Protein AF-A0A967EZT1-F1 (afdb_monomer)

Foldseek 3Di:
DDDDDDDQQAFQKAWFWEQEFFWIKIWIQGPVRDIDIFIFGADPVCRVVRVVVRLCVVCVVNVHDSVVNVVRYPYYHYHYCNVVLCVLLVVDDDDAAEDAPPCLCVQVPVVPDDLFPPCPPDDDDDRNHDSVRYDHWHWDADPVRDTPTHGPPVVCVPPDDDDDDDDPDPDDDDDDALDDQQWFWAADPVLDTDTDSNGLTYPCQDQQFHPDLHGAGLNLLCVVVVVDDQQQPPHRPTGGHPPSSLVNQCVRRCVSPVHHSNRSSVSRNVNSLVVVLVSVCSVAVSVVHQLQVDEAEQAADGRLSSQVVNCVSHHYDDDPDDNCVVRVVVSVDDDDDDDDDDDDDDDDD

InterPro domains:
  IPR002821 Hydantoinase A/oxoprolinase [PF01968] (154-309)
  IPR045079 Oxoprolinase-like [PTHR11365] (13-160)

Nearest PDB structures (foldseek):
  5svc-assembly1_E  TM=8.355E-01  e=2.490E-15  Xanthobacter autotrophicus Py2
  5m45-assembly2_K  TM=8.191E-01  e=1.318E-14  Xanthobacter autotrophicus Py2
  5l9w-assembly2_B  TM=6.245E-01  e=6.195E-14  Aromatoleum aromaticum EbN1
  5svb-assembly1_B  TM=6.668E-01  e=9.573E-13  Xanthobacter autotrophicus Py2
  5l9w-assembly2_b  TM=7.014E-01  e=1.074E-09  Aromatoleum aromaticum EbN1

pLDDT: mean 71.95, std 13.51, range [27.3, 92.94]

Sequence (349 aa):
MTGFYATRLMTPWRVGVGTAGAFTDLVLINGAERVREFKASSKPSDPAGGVVMALGLAARVCKTTIGELLVGFRQFIHGSTIATNTILECKGTRVGLLVTDGFCDALEIRRDNRESSWGHRLLYPPILVSRKFGRPIAERIGCNREVVIPLDEAGIADQVEVAGYHLPLPAVSIHAESEGGGTIAQLDSGGMTCANPDGAGALSGLAAYAPGESDPTVTDAQFVQGRLCSTEYAGGLIELMAGLADKAIEISIGKDTGLTTAGAAIGNVRLIEQCVVRAIEQVSIERGLDPSRFVLIATGAAGPISGAAKAVYGGVINDDGSSDQSATRFLRATYGEKSSRTKHNPVEV

Organism: NCBI:txid374515

Secondary structure (DSSP, 8-state):
----------S-EEEEEEEETTEEEEEEE-TT--EEEEEEE-BTTBHHHHHHHHHHHHHHHTTS-HHHHHHTEEEEEEEESHHHHHHHTT-PPP--EEEETT-TTHHHHGGG--S-TT-TTPPPPPPSS-GGGEEEE--EE-TTS-EEE---HHHHHTT------------------S-STTPEEEE-TTS-EEEESS---SGGG-TTTS-SS-PPBHHHHHHHTT-S-SSSBTTTTB---TTHHHHHHIIIIIHHHT--HHHHHHHHHHHHHHHHHHHHHHHTGGGT--GGGS-EEE-TTTTTTTTGGGGGGS-EEE--S-TTHHHHHHHHSPP--------------

Solvent-accessible surface area (backbone atoms only — not comparable to full-atom values): 20897 Å² total; per-residue (Å²): 135,88,88,89,82,87,77,76,83,59,67,51,28,38,39,17,30,33,45,43,76,38,37,14,34,32,34,40,33,35,70,83,73,50,74,48,78,35,77,23,68,35,39,90,93,42,59,64,57,10,52,52,49,21,44,48,53,47,14,58,77,60,72,50,48,54,69,61,54,63,73,32,52,76,43,82,46,82,48,67,44,61,70,59,49,30,61,74,56,64,68,58,80,94,64,72,43,83,33,48,51,94,46,52,54,51,73,81,56,44,86,76,70,57,98,50,93,80,47,89,83,63,79,79,77,85,66,93,61,52,57,92,44,38,44,66,39,69,42,38,72,44,98,87,70,45,76,76,36,70,73,52,65,76,74,45,73,85,67,73,91,83,92,84,84,85,83,93,66,99,66,82,91,75,87,84,76,76,78,52,54,40,20,25,54,41,58,46,100,83,67,46,83,41,76,39,70,75,37,52,58,36,67,83,29,36,22,26,65,37,96,66,102,34,63,26,17,38,46,27,26,38,41,74,70,63,76,49,64,43,71,51,30,87,84,50,77,39,63,48,46,85,64,41,24,48,50,25,35,27,67,63,45,7,64,85,66,72,37,51,47,68,55,40,23,52,51,49,49,49,53,54,52,48,52,55,49,50,52,50,40,58,76,21,50,76,69,76,38,68,52,67,82,44,71,48,74,24,55,48,83,57,28,46,81,57,32,70,82,52,40,85,47,28,57,62,44,66,57,88,66,57,69,51,49,66,26,55,51,56,72,70,48,79,90,79,88,86,89,86,83,93,76,92,72,89,77,91,126

Radius of gyration: 24.72 Å; Cα contacts (8 Å, |Δi|>4): 515; chains: 1; bounding box: 64×68×72 Å

Structure (mmCIF, N/CA/C/O backbone):
data_AF-A0A967EZT1-F1
#
_entry.id   AF-A0A967EZT1-F1
#
loop_
_atom_site.group_PDB
_atom_site.id
_atom_site.type_symbol
_atom_site.label_atom_id
_atom_site.label_alt_id
_atom_site.label_comp_id
_atom_site.label_asym_id
_atom_site.label_entity_id
_atom_site.label_seq_id
_atom_site.pdbx_PDB_ins_code
_atom_site.Cartn_x
_atom_site.Cartn_y
_atom_site.Cartn_z
_atom_sit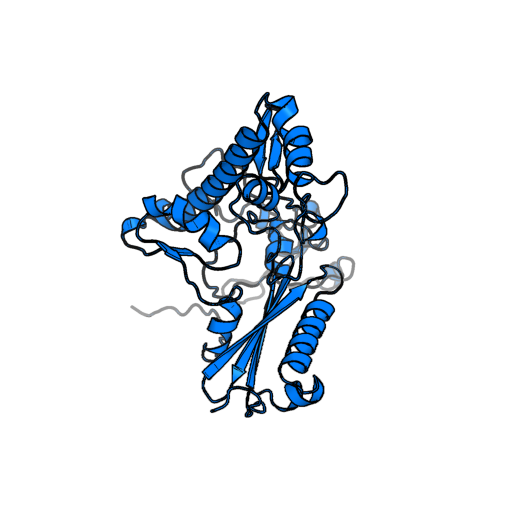e.occupancy
_atom_site.B_iso_or_equiv
_atom_site.auth_seq_id
_atom_site.auth_comp_id
_atom_site.auth_asym_id
_atom_site.auth_atom_id
_atom_site.pdbx_PDB_model_num
ATOM 1 N N . MET A 1 1 ? 25.080 -40.933 -3.960 1.00 29.53 1 MET A N 1
ATOM 2 C CA . MET A 1 1 ? 25.364 -40.024 -2.830 1.00 29.53 1 MET A CA 1
ATOM 3 C C . MET A 1 1 ? 24.293 -38.935 -2.845 1.00 29.53 1 MET A C 1
ATOM 5 O O . MET A 1 1 ? 24.309 -38.113 -3.744 1.00 29.53 1 MET A O 1
ATOM 9 N N . THR A 1 2 ? 23.157 -39.192 -2.175 1.00 27.30 2 THR A N 1
ATOM 10 C CA . THR A 1 2 ? 22.657 -38.447 -0.981 1.00 27.30 2 THR A CA 1
ATOM 11 C C . THR A 1 2 ? 22.351 -36.975 -1.297 1.00 27.30 2 THR A C 1
ATOM 13 O O . THR A 1 2 ? 23.279 -36.212 -1.491 1.00 27.30 2 THR A O 1
ATOM 16 N N . GLY A 1 3 ? 21.125 -36.454 -1.385 1.00 31.55 3 GLY A N 1
ATOM 17 C CA . GLY A 1 3 ? 19.807 -36.862 -0.892 1.00 31.55 3 GLY A CA 1
ATOM 18 C C . GLY A 1 3 ? 19.097 -35.589 -0.401 1.00 31.55 3 GLY A C 1
ATOM 19 O O . GLY A 1 3 ? 19.276 -35.219 0.750 1.00 31.55 3 GLY A O 1
ATOM 20 N N . PHE A 1 4 ? 18.355 -34.888 -1.273 1.00 34.19 4 PHE A N 1
ATOM 21 C CA . PHE A 1 4 ? 17.688 -33.607 -0.944 1.00 34.19 4 PHE A CA 1
ATOM 22 C C . PHE A 1 4 ? 16.202 -33.528 -1.332 1.00 34.19 4 PHE A C 1
ATOM 24 O O . PHE A 1 4 ? 15.593 -32.464 -1.246 1.00 34.19 4 PHE A O 1
ATOM 31 N N . TYR A 1 5 ? 15.573 -34.642 -1.709 1.00 39.12 5 TYR A N 1
ATOM 32 C CA . TYR A 1 5 ? 14.163 -34.644 -2.096 1.00 39.12 5 TYR A CA 1
ATOM 33 C C . TYR A 1 5 ? 13.304 -35.441 -1.114 1.00 39.12 5 TYR A C 1
ATOM 35 O O . TYR A 1 5 ? 13.613 -36.581 -0.788 1.00 39.12 5 TYR A O 1
ATOM 43 N N . ALA A 1 6 ? 12.188 -34.813 -0.730 1.00 41.41 6 ALA A N 1
ATOM 44 C CA . ALA A 1 6 ? 11.079 -35.310 0.087 1.00 41.41 6 ALA A CA 1
ATOM 45 C C . ALA A 1 6 ? 11.275 -35.257 1.613 1.00 41.41 6 ALA A C 1
ATOM 47 O O . ALA A 1 6 ? 11.656 -36.224 2.260 1.00 41.41 6 ALA A O 1
ATOM 48 N N . THR A 1 7 ? 10.865 -34.140 2.217 1.00 42.00 7 THR A N 1
ATOM 49 C CA . THR A 1 7 ? 10.355 -34.159 3.594 1.00 42.00 7 THR A CA 1
ATOM 50 C C . THR A 1 7 ? 8.906 -33.697 3.584 1.00 42.00 7 THR A C 1
ATOM 52 O O . THR A 1 7 ? 8.596 -32.575 3.183 1.00 42.00 7 THR A O 1
ATOM 55 N N . ARG A 1 8 ? 8.025 -34.615 3.991 1.00 48.84 8 ARG A N 1
ATOM 56 C CA . ARG A 1 8 ? 6.626 -34.370 4.340 1.00 48.84 8 ARG A CA 1
ATOM 57 C C . ARG A 1 8 ? 6.572 -33.204 5.326 1.00 48.84 8 ARG A C 1
ATOM 59 O O . ARG A 1 8 ? 7.418 -33.101 6.215 1.00 48.84 8 ARG A O 1
ATOM 66 N N . LEU A 1 9 ? 5.597 -32.323 5.158 1.00 52.22 9 LEU A N 1
ATOM 67 C CA . LEU A 1 9 ? 5.394 -31.193 6.047 1.00 52.22 9 LEU A CA 1
ATOM 68 C C . LEU A 1 9 ? 5.073 -31.688 7.489 1.00 52.22 9 LEU A C 1
ATOM 70 O O . LEU A 1 9 ? 3.938 -32.028 7.793 1.00 52.22 9 LEU A O 1
ATOM 74 N N . MET A 1 10 ? 6.065 -31.716 8.392 1.00 53.88 10 MET A N 1
ATOM 75 C CA . MET A 1 10 ? 5.893 -31.791 9.856 1.00 53.88 10 MET A CA 1
ATOM 76 C C . MET A 1 10 ? 5.000 -30.679 10.444 1.00 53.88 10 MET A C 1
ATOM 78 O O . MET A 1 10 ? 5.420 -29.532 10.590 1.00 53.88 10 MET A O 1
ATOM 82 N N . THR A 1 11 ? 3.774 -31.045 10.811 1.00 57.59 11 THR A N 1
ATOM 83 C CA . THR A 1 11 ? 2.825 -30.230 11.585 1.00 57.59 11 THR A CA 1
ATOM 84 C C . THR A 1 11 ? 3.311 -29.969 13.018 1.00 57.59 11 THR A C 1
ATOM 86 O O . THR A 1 11 ? 3.980 -30.838 13.582 1.00 57.59 11 THR A O 1
ATOM 89 N N . PRO A 1 12 ? 2.916 -28.847 13.653 1.00 62.62 12 PRO A N 1
ATOM 90 C CA . PRO A 1 12 ? 2.010 -27.811 13.143 1.00 62.62 12 PRO A CA 1
ATOM 91 C C . PRO A 1 12 ? 2.707 -26.718 12.313 1.00 62.62 12 PRO A C 1
ATOM 93 O O . PRO A 1 12 ? 3.875 -26.403 12.534 1.00 62.62 12 PRO A O 1
ATOM 96 N N . TRP A 1 13 ? 1.955 -26.106 11.396 1.00 75.62 13 TRP A N 1
ATOM 97 C CA . TRP A 1 13 ? 2.411 -25.016 10.524 1.00 75.62 13 TRP A CA 1
ATOM 98 C C . TRP A 1 13 ? 1.782 -23.684 10.922 1.00 75.62 13 TRP A C 1
ATOM 100 O O . TRP A 1 13 ? 0.632 -23.633 11.371 1.00 75.62 13 TRP A O 1
ATOM 110 N N . ARG A 1 14 ? 2.536 -22.601 10.734 1.00 83.94 14 ARG A N 1
ATOM 111 C CA . ARG A 1 14 ? 2.043 -21.220 10.806 1.00 83.94 14 ARG A CA 1
ATOM 112 C C . ARG A 1 14 ? 1.986 -20.646 9.399 1.00 83.94 14 ARG A C 1
ATOM 114 O O . ARG A 1 14 ? 2.937 -20.820 8.637 1.00 83.94 14 ARG A O 1
ATOM 121 N N . VAL A 1 15 ? 0.883 -19.980 9.077 1.00 85.00 15 VAL A N 1
ATOM 122 C CA . VAL A 1 15 ? 0.644 -19.392 7.756 1.00 85.00 15 VAL A CA 1
ATOM 123 C C . VAL A 1 15 ? 0.399 -17.904 7.881 1.00 85.00 15 VAL A C 1
ATOM 125 O O . VAL A 1 15 ? -0.461 -17.470 8.643 1.00 85.00 15 VAL A O 1
ATOM 128 N N . GLY A 1 16 ? 1.172 -17.134 7.133 1.00 85.25 16 GLY A N 1
ATOM 129 C CA . GLY A 1 16 ? 1.042 -15.694 7.010 1.00 85.25 16 GLY A CA 1
ATOM 130 C C . GLY A 1 16 ? 0.713 -15.379 5.565 1.00 85.25 16 GLY A C 1
ATOM 131 O O . GLY A 1 16 ? 1.331 -15.938 4.663 1.00 85.25 16 GLY A O 1
ATOM 132 N N . VAL A 1 17 ? -0.282 -14.531 5.350 1.00 85.56 17 VAL A N 1
ATOM 133 C CA . VAL A 1 17 ? -0.701 -14.105 4.019 1.00 85.56 17 VAL A CA 1
ATOM 134 C C . VAL A 1 17 ? -0.705 -12.589 3.974 1.00 85.56 17 VAL A C 1
ATOM 136 O O . VAL A 1 17 ? -1.372 -11.956 4.794 1.00 85.56 17 VAL A O 1
ATOM 139 N N . GLY A 1 18 ? 0.016 -12.028 3.012 1.00 82.56 18 GLY A N 1
ATOM 140 C CA . GLY A 1 18 ? -0.003 -10.617 2.665 1.00 82.56 18 GLY A CA 1
ATOM 141 C C . GLY A 1 18 ? -0.729 -10.412 1.341 1.00 82.56 18 GLY A C 1
ATOM 142 O O . GLY A 1 18 ? -0.208 -10.758 0.284 1.00 82.56 18 GLY A O 1
ATOM 143 N N . THR A 1 19 ? -1.931 -9.834 1.362 1.00 77.25 19 THR A N 1
ATOM 144 C CA . THR A 1 19 ? -2.579 -9.372 0.122 1.00 77.25 19 THR A CA 1
ATOM 145 C C . THR A 1 19 ? -2.235 -7.903 -0.099 1.00 77.25 19 THR A C 1
ATOM 147 O O . THR A 1 19 ? -2.764 -7.038 0.609 1.00 77.25 19 THR A O 1
ATOM 150 N N . ALA A 1 20 ? -1.360 -7.616 -1.064 1.00 66.88 20 ALA A N 1
ATOM 151 C CA . ALA A 1 20 ? -0.931 -6.254 -1.365 1.00 66.88 20 ALA A CA 1
ATOM 152 C C . ALA A 1 20 ? -0.893 -5.996 -2.877 1.00 66.88 20 ALA A C 1
ATOM 154 O O . ALA A 1 20 ? -0.144 -6.634 -3.617 1.00 66.88 20 ALA A O 1
ATOM 155 N N . GLY A 1 21 ? -1.690 -5.030 -3.343 1.00 66.25 21 GLY A N 1
ATOM 156 C CA . GLY A 1 21 ? -1.680 -4.576 -4.737 1.00 66.25 21 GLY A CA 1
ATOM 157 C C . GLY A 1 21 ? -1.735 -5.723 -5.758 1.00 66.25 21 GLY A C 1
ATOM 158 O O . GLY A 1 21 ? -2.747 -6.411 -5.881 1.00 66.25 21 GLY A O 1
ATOM 159 N N . ALA A 1 22 ? -0.637 -5.913 -6.496 1.00 66.31 22 ALA A N 1
ATOM 160 C CA . ALA A 1 22 ? -0.528 -6.840 -7.621 1.00 66.31 22 ALA A CA 1
ATOM 161 C C . ALA A 1 22 ? -0.327 -8.322 -7.254 1.00 66.31 22 ALA A C 1
ATOM 163 O O . ALA A 1 22 ? -0.670 -9.195 -8.055 1.00 66.31 22 ALA A O 1
ATOM 164 N N . PHE A 1 23 ? 0.212 -8.623 -6.071 1.00 75.06 23 PHE A N 1
ATOM 165 C CA . PHE A 1 23 ? 0.556 -9.990 -5.678 1.00 75.06 23 PHE A CA 1
ATOM 166 C C . PHE A 1 23 ? 0.005 -10.342 -4.300 1.00 75.06 23 PHE A C 1
ATOM 168 O O . PHE A 1 23 ? -0.194 -9.492 -3.433 1.00 75.06 23 PHE A O 1
ATOM 175 N N . THR A 1 24 ? -0.308 -11.618 -4.129 1.00 81.38 24 THR A N 1
ATOM 176 C CA . THR A 1 24 ? -0.609 -12.216 -2.839 1.00 81.38 24 THR A CA 1
ATOM 177 C C . THR A 1 24 ? 0.597 -13.043 -2.459 1.00 81.38 24 THR A C 1
ATOM 179 O O . THR A 1 24 ? 0.962 -13.988 -3.166 1.00 81.38 24 THR A O 1
ATOM 182 N N . ASP A 1 25 ? 1.208 -12.669 -1.352 1.00 83.81 25 ASP A N 1
ATOM 183 C CA . ASP A 1 25 ? 2.335 -13.367 -0.780 1.00 83.81 25 ASP A CA 1
ATOM 184 C C . ASP A 1 25 ? 1.853 -14.301 0.329 1.00 83.81 25 ASP A C 1
ATOM 186 O O . ASP A 1 25 ? 0.932 -13.995 1.091 1.00 83.81 25 ASP A O 1
ATOM 190 N N . LEU A 1 26 ? 2.444 -15.489 0.380 1.00 86.12 26 LEU A N 1
ATOM 191 C CA . LEU A 1 26 ? 2.132 -16.506 1.366 1.00 86.12 26 LEU A CA 1
ATOM 192 C C . LEU A 1 26 ? 3.420 -17.073 1.941 1.00 86.12 26 LEU A C 1
ATOM 194 O O . LEU A 1 26 ? 4.281 -17.573 1.219 1.00 86.12 26 LEU A O 1
ATOM 198 N N . VAL A 1 27 ? 3.502 -17.051 3.264 1.00 86.69 27 VAL A N 1
ATOM 199 C CA . VAL A 1 27 ? 4.628 -17.550 4.044 1.00 86.69 27 VAL A CA 1
ATOM 200 C C . VAL A 1 27 ? 4.166 -18.732 4.887 1.00 86.69 27 VAL A C 1
ATOM 202 O O . VAL A 1 27 ? 3.215 -18.631 5.663 1.00 86.69 27 VAL A O 1
ATOM 205 N N . LEU A 1 28 ? 4.863 -19.860 4.758 1.00 85.00 28 LEU A N 1
ATOM 206 C CA . LEU A 1 28 ? 4.712 -21.036 5.608 1.00 85.00 28 LEU A CA 1
ATOM 207 C C . LEU A 1 28 ? 5.924 -21.177 6.524 1.00 85.00 28 LEU A C 1
ATOM 209 O O . LEU A 1 28 ? 7.055 -21.242 6.045 1.00 85.00 28 LEU A O 1
ATOM 213 N N . ILE A 1 29 ? 5.683 -21.318 7.827 1.00 83.56 29 ILE A N 1
ATOM 214 C CA . ILE A 1 29 ? 6.720 -21.662 8.806 1.00 83.56 29 ILE A CA 1
ATOM 215 C C . ILE A 1 29 ? 6.396 -23.011 9.439 1.00 83.56 29 ILE A C 1
ATOM 217 O O . ILE A 1 29 ? 5.292 -23.224 9.949 1.00 83.56 29 ILE A O 1
ATOM 221 N N . ASN A 1 30 ? 7.366 -23.924 9.404 1.00 78.56 30 ASN A N 1
ATOM 222 C CA . ASN A 1 30 ? 7.233 -25.260 9.981 1.00 78.56 30 ASN A CA 1
ATOM 223 C C . ASN A 1 30 ? 7.607 -25.325 11.463 1.00 78.56 30 ASN A C 1
ATOM 225 O O . ASN A 1 30 ? 8.209 -24.400 11.999 1.00 78.56 30 ASN A O 1
ATOM 229 N N . GLY A 1 31 ? 7.323 -26.459 12.113 1.00 71.19 31 GLY A N 1
ATOM 230 C CA . GLY A 1 31 ? 7.729 -26.699 13.506 1.00 71.19 31 GLY A CA 1
ATOM 231 C C . GLY A 1 31 ? 9.248 -26.733 13.756 1.00 71.19 31 GLY A C 1
ATOM 232 O O . GLY A 1 31 ? 9.667 -26.776 14.905 1.00 71.19 31 GLY A O 1
ATOM 233 N N . ALA A 1 32 ? 10.071 -26.708 12.705 1.00 77.06 32 ALA A N 1
ATOM 234 C CA . ALA A 1 32 ? 11.530 -26.585 12.758 1.00 77.06 32 ALA A CA 1
ATOM 235 C C . ALA A 1 32 ? 12.019 -25.188 12.309 1.00 77.06 32 ALA A C 1
ATOM 237 O O . ALA A 1 32 ? 13.167 -25.050 11.891 1.00 77.06 32 ALA A O 1
ATOM 238 N N . GLU A 1 33 ? 11.142 -24.176 12.331 1.00 78.75 33 GLU A N 1
ATOM 239 C CA . GLU A 1 33 ? 11.399 -22.778 11.941 1.00 78.75 33 GLU A CA 1
ATOM 240 C C . GLU A 1 33 ? 11.881 -22.559 10.492 1.00 78.75 33 GLU A C 1
ATOM 242 O O . GLU A 1 33 ? 12.382 -21.490 10.144 1.00 78.75 33 GLU A O 1
ATOM 247 N N . ARG A 1 34 ? 11.698 -23.541 9.602 1.00 80.69 34 ARG A N 1
ATOM 248 C CA . ARG A 1 34 ? 11.968 -23.375 8.168 1.00 80.69 34 ARG A CA 1
ATOM 249 C C . ARG A 1 34 ? 10.849 -22.583 7.511 1.00 80.69 34 ARG A C 1
ATOM 251 O O . ARG A 1 34 ? 9.683 -22.976 7.595 1.00 80.69 34 ARG A O 1
ATOM 258 N N . VAL A 1 35 ? 11.246 -21.526 6.813 1.00 82.25 35 VAL A N 1
ATOM 259 C CA . VAL A 1 35 ? 10.370 -20.629 6.059 1.00 82.25 35 VAL A CA 1
ATOM 260 C C . VAL A 1 35 ? 10.266 -21.107 4.609 1.00 82.25 35 VAL A C 1
ATOM 262 O O . VAL A 1 35 ? 11.256 -21.538 4.016 1.00 82.25 35 VAL A O 1
ATOM 265 N N . ARG A 1 36 ? 9.058 -21.073 4.045 1.00 82.50 36 ARG A N 1
ATOM 266 C CA . ARG A 1 36 ? 8.794 -21.252 2.613 1.00 82.50 36 ARG A CA 1
ATOM 267 C C . ARG A 1 36 ? 7.857 -20.161 2.137 1.00 82.50 36 ARG A C 1
ATOM 269 O O . ARG A 1 36 ? 6.886 -19.861 2.823 1.00 82.50 36 ARG A O 1
ATOM 276 N N . GLU A 1 37 ? 8.117 -19.643 0.950 1.00 82.38 37 GLU A N 1
ATOM 277 C CA . GLU A 1 37 ? 7.395 -18.506 0.395 1.00 82.38 37 GLU A CA 1
ATOM 278 C C . GLU A 1 37 ? 6.768 -18.866 -0.941 1.00 82.38 37 GLU A C 1
ATOM 280 O O . GLU A 1 37 ? 7.333 -19.625 -1.732 1.00 82.38 37 GLU A O 1
ATOM 285 N N . PHE A 1 38 ? 5.587 -18.314 -1.179 1.00 84.38 38 PHE A N 1
ATOM 286 C CA . PHE A 1 38 ? 4.820 -18.509 -2.394 1.00 84.38 38 PHE A CA 1
ATOM 287 C C . PHE A 1 38 ? 4.218 -17.174 -2.803 1.00 84.38 38 PHE A C 1
ATOM 289 O O . PHE A 1 38 ? 3.699 -16.443 -1.963 1.00 84.38 38 PHE A O 1
ATOM 296 N N . LYS A 1 39 ? 4.258 -16.883 -4.101 1.00 81.12 39 LYS A N 1
ATOM 297 C CA . LYS A 1 39 ? 3.681 -15.674 -4.679 1.00 81.12 39 LYS A CA 1
ATOM 298 C C . LYS A 1 39 ? 2.623 -16.069 -5.700 1.00 81.12 39 LYS A C 1
ATOM 300 O O . LYS A 1 39 ? 2.852 -16.949 -6.529 1.00 81.12 39 LYS A O 1
ATOM 305 N N . ALA A 1 40 ? 1.461 -15.438 -5.620 1.00 81.94 40 ALA A N 1
ATOM 306 C CA . ALA A 1 40 ? 0.370 -15.596 -6.571 1.00 81.94 40 ALA A CA 1
ATOM 307 C C . ALA A 1 40 ? -0.084 -14.224 -7.077 1.00 81.94 40 ALA A C 1
ATOM 309 O O . ALA A 1 40 ? 0.070 -13.218 -6.389 1.00 81.94 40 ALA A O 1
ATOM 310 N N . SER A 1 41 ? -0.651 -14.169 -8.280 1.00 76.25 41 SER A N 1
ATOM 311 C CA . SER A 1 41 ? -1.244 -12.933 -8.799 1.00 76.25 41 SER A CA 1
ATOM 312 C C . SER A 1 41 ? -2.506 -12.577 -8.005 1.00 76.25 41 SER A C 1
ATOM 314 O O . SER A 1 41 ? -3.376 -13.427 -7.803 1.00 76.25 41 SER A O 1
ATOM 316 N N . SER A 1 42 ? -2.605 -11.325 -7.560 1.00 71.81 42 SER A N 1
ATOM 317 C CA . SER A 1 42 ? -3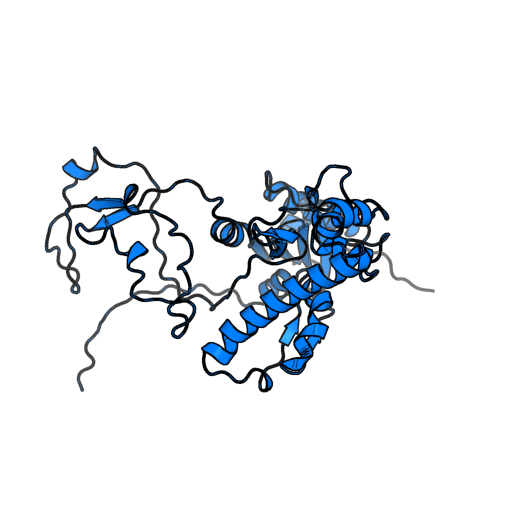.809 -10.790 -6.920 1.00 71.81 42 SER A CA 1
ATOM 318 C C . SER A 1 42 ? -4.793 -10.278 -7.962 1.00 71.81 42 SER A C 1
ATOM 320 O O . SER A 1 42 ? -4.406 -9.658 -8.952 1.00 71.81 42 SER A O 1
ATOM 322 N N . LYS A 1 43 ? -6.088 -10.464 -7.695 1.00 70.44 43 LYS A N 1
ATOM 323 C CA . LYS A 1 43 ? -7.169 -9.806 -8.434 1.00 70.44 43 LYS A CA 1
ATOM 324 C C . LYS A 1 43 ? -7.897 -8.856 -7.485 1.00 70.44 43 LYS A C 1
ATOM 326 O O . LYS A 1 43 ? -8.480 -9.341 -6.520 1.00 70.44 43 LYS A O 1
ATOM 331 N N . PRO A 1 44 ? -7.917 -7.536 -7.742 1.00 66.06 44 PRO A N 1
ATOM 332 C CA . PRO A 1 44 ? -8.636 -6.591 -6.884 1.00 66.06 44 PRO A CA 1
ATOM 333 C C . PRO A 1 44 ? -10.128 -6.919 -6.727 1.00 66.06 44 PRO A C 1
ATOM 335 O O . PRO A 1 44 ? -10.697 -6.697 -5.664 1.00 66.06 44 PRO A O 1
ATOM 338 N N . SER A 1 45 ? -10.749 -7.490 -7.764 1.00 69.75 45 SER A N 1
ATOM 339 C CA . SER A 1 45 ? -12.150 -7.928 -7.751 1.00 69.75 45 SER A CA 1
ATOM 340 C C . SER A 1 45 ? -12.407 -9.210 -6.951 1.00 69.75 45 SER A C 1
ATOM 342 O O . SER A 1 45 ? -13.553 -9.476 -6.602 1.00 69.75 45 SER A O 1
ATOM 344 N N . ASP A 1 46 ? -11.367 -9.999 -6.662 1.00 76.19 46 ASP A N 1
ATOM 345 C CA . ASP A 1 46 ? -11.450 -11.224 -5.863 1.00 76.19 46 ASP A CA 1
ATOM 346 C C . ASP A 1 46 ? -10.167 -11.428 -5.027 1.00 76.19 46 ASP A C 1
ATOM 348 O O . ASP A 1 46 ? -9.295 -12.237 -5.377 1.00 76.19 46 ASP A O 1
ATOM 352 N N . PRO A 1 47 ? -10.024 -10.690 -3.908 1.00 73.56 47 PRO A N 1
ATOM 353 C CA . PRO A 1 47 ? -8.868 -10.827 -3.025 1.00 73.56 47 PRO A CA 1
ATOM 354 C C . PRO A 1 47 ? -8.745 -12.227 -2.411 1.00 73.56 47 PRO A C 1
ATOM 356 O O . PRO A 1 47 ? -7.637 -12.720 -2.201 1.00 73.56 47 PRO A O 1
ATOM 359 N N . ALA A 1 48 ? -9.876 -12.892 -2.148 1.00 79.88 48 ALA A N 1
ATOM 360 C CA . ALA A 1 48 ? -9.900 -14.239 -1.585 1.00 79.88 48 ALA A CA 1
ATOM 361 C C . ALA A 1 48 ? -9.325 -15.269 -2.569 1.00 79.88 48 ALA A C 1
ATOM 363 O O . ALA A 1 48 ? -8.554 -16.145 -2.166 1.00 79.88 48 ALA A O 1
ATOM 364 N N . GLY A 1 49 ? -9.623 -15.129 -3.864 1.00 83.38 49 GLY A N 1
ATOM 365 C CA . GLY A 1 49 ? -9.057 -15.964 -4.920 1.00 83.38 49 GLY A CA 1
ATOM 366 C C . GLY A 1 49 ? -7.527 -15.940 -4.955 1.00 83.38 49 GLY A C 1
ATOM 367 O O . GLY A 1 49 ? -6.907 -16.992 -5.121 1.00 83.38 49 GLY A O 1
ATOM 368 N N . GLY A 1 50 ? -6.903 -14.779 -4.718 1.00 81.62 50 GLY A N 1
ATOM 369 C CA . GLY A 1 50 ? -5.442 -14.649 -4.611 1.00 81.62 50 GLY A CA 1
ATOM 370 C C . GLY A 1 50 ? -4.848 -15.531 -3.508 1.00 81.62 50 GLY A C 1
ATOM 371 O O . GLY A 1 50 ? -3.891 -16.276 -3.736 1.00 81.62 50 GLY A O 1
ATOM 372 N N . VAL A 1 51 ? -5.486 -15.533 -2.334 1.00 86.56 51 VAL A N 1
ATOM 373 C CA . VAL A 1 51 ? -5.092 -16.366 -1.186 1.00 86.56 51 VAL A CA 1
ATOM 374 C C . VAL A 1 51 ? -5.243 -17.855 -1.497 1.00 86.56 51 VAL A C 1
ATOM 376 O O . VAL A 1 51 ? -4.341 -18.646 -1.218 1.00 86.56 51 VAL A O 1
ATOM 379 N N . VAL A 1 52 ? -6.362 -18.250 -2.110 1.00 87.69 52 VAL A N 1
ATOM 380 C CA . VAL A 1 52 ? -6.618 -19.650 -2.484 1.00 87.69 52 VAL A CA 1
ATOM 381 C C . VAL A 1 52 ? -5.604 -20.139 -3.521 1.00 87.69 52 VAL A C 1
ATOM 383 O O . VAL A 1 52 ? -5.101 -21.258 -3.403 1.00 87.69 52 VAL A O 1
ATOM 386 N N . MET A 1 53 ? -5.245 -19.307 -4.503 1.00 86.06 53 MET A N 1
ATOM 387 C CA . MET A 1 53 ? -4.205 -19.637 -5.481 1.00 86.06 53 MET A CA 1
ATOM 388 C C . MET A 1 53 ? -2.840 -19.834 -4.816 1.00 86.06 53 MET A C 1
ATOM 390 O O . MET A 1 53 ? -2.169 -20.830 -5.100 1.00 86.06 53 MET A O 1
ATOM 394 N N . ALA A 1 54 ? -2.450 -18.944 -3.897 1.00 86.56 54 ALA A N 1
ATOM 395 C CA . ALA A 1 54 ? -1.200 -19.072 -3.149 1.00 86.56 54 ALA A CA 1
ATOM 396 C C . ALA A 1 54 ? -1.164 -20.362 -2.306 1.00 86.56 54 ALA A C 1
ATOM 398 O O . ALA A 1 54 ? -0.169 -21.090 -2.319 1.00 86.56 54 ALA A O 1
ATOM 399 N N . LEU A 1 55 ? -2.274 -20.710 -1.644 1.00 87.44 55 LEU A N 1
ATOM 400 C CA . LEU A 1 55 ? -2.417 -21.977 -0.915 1.00 87.44 55 LEU A CA 1
ATOM 401 C C . LEU A 1 55 ? -2.336 -23.195 -1.846 1.00 87.44 55 LEU A C 1
ATOM 403 O O . LEU A 1 55 ? -1.715 -24.197 -1.495 1.00 87.44 55 LEU A O 1
ATOM 407 N N . GLY A 1 56 ? -2.923 -23.120 -3.042 1.00 87.62 56 GLY A N 1
ATOM 408 C CA . GLY A 1 56 ? -2.846 -24.179 -4.050 1.00 87.62 56 GLY A CA 1
ATOM 409 C C . GLY A 1 56 ? -1.428 -24.399 -4.587 1.00 87.62 56 GLY A C 1
ATOM 410 O O . GLY A 1 56 ? -0.999 -25.545 -4.752 1.00 87.62 56 GLY A O 1
ATOM 411 N N . LEU A 1 57 ? -0.672 -23.319 -4.807 1.00 86.12 57 LEU A N 1
ATOM 412 C CA . LEU A 1 57 ? 0.753 -23.367 -5.152 1.00 86.12 57 LEU A CA 1
ATOM 413 C C . LEU A 1 57 ? 1.558 -24.038 -4.036 1.00 86.12 57 LEU A C 1
ATOM 415 O O . LEU A 1 57 ? 2.322 -24.972 -4.297 1.00 86.12 57 LEU A O 1
ATOM 419 N N . ALA A 1 58 ? 1.321 -23.628 -2.789 1.00 86.00 58 ALA A N 1
ATOM 420 C CA . ALA A 1 58 ? 1.969 -24.216 -1.627 1.00 86.00 58 ALA A CA 1
ATOM 421 C C . ALA A 1 58 ? 1.659 -25.714 -1.485 1.00 86.00 58 ALA A C 1
ATOM 423 O O . ALA A 1 58 ? 2.575 -26.515 -1.282 1.00 86.00 58 ALA A O 1
ATOM 424 N N . ALA A 1 59 ? 0.396 -26.108 -1.671 1.00 86.00 59 ALA A N 1
ATOM 425 C CA . ALA A 1 59 ? -0.046 -27.501 -1.655 1.00 86.00 59 ALA A CA 1
ATOM 426 C C . ALA A 1 59 ? 0.699 -28.339 -2.705 1.00 86.00 59 ALA A C 1
ATOM 428 O O . ALA A 1 59 ? 1.279 -29.380 -2.387 1.00 86.00 59 ALA A O 1
ATOM 429 N N . ARG A 1 60 ? 0.780 -27.835 -3.943 1.00 86.12 60 ARG A N 1
ATOM 430 C CA . ARG A 1 60 ? 1.462 -28.509 -5.055 1.00 86.12 60 ARG A CA 1
ATOM 431 C C . ARG A 1 60 ? 2.953 -28.709 -4.786 1.00 86.12 60 ARG A C 1
ATOM 433 O O . ARG A 1 60 ? 3.448 -29.827 -4.915 1.00 86.12 60 ARG A O 1
ATOM 440 N N . VAL A 1 61 ? 3.665 -27.654 -4.385 1.00 83.56 61 VAL A N 1
ATOM 441 C CA . VAL A 1 61 ? 5.113 -27.718 -4.105 1.00 83.56 61 VAL A CA 1
ATOM 442 C C . VAL A 1 61 ? 5.407 -28.619 -2.909 1.00 83.56 61 VAL A C 1
ATOM 444 O O . VAL A 1 61 ? 6.389 -29.364 -2.899 1.00 83.56 61 VAL A O 1
ATOM 447 N N . CYS A 1 62 ? 4.537 -28.595 -1.903 1.00 79.44 62 CYS A N 1
ATOM 448 C CA . CYS A 1 62 ? 4.678 -29.428 -0.718 1.00 79.44 62 CYS A CA 1
ATOM 449 C C . CYS A 1 62 ? 4.125 -30.851 -0.893 1.00 79.44 62 CYS A C 1
ATOM 451 O O . CYS A 1 62 ? 4.203 -31.637 0.051 1.00 79.44 62 CYS A O 1
ATOM 453 N N . LYS A 1 63 ? 3.625 -31.197 -2.091 1.00 84.12 63 LYS A N 1
ATOM 454 C CA . LYS A 1 63 ? 3.046 -32.506 -2.436 1.00 84.12 63 LYS A CA 1
ATOM 455 C C . LYS A 1 63 ? 1.941 -32.938 -1.463 1.00 84.12 63 LYS A C 1
ATOM 457 O O . LYS A 1 63 ? 1.942 -34.061 -0.968 1.00 84.12 63 LYS A O 1
ATOM 462 N N . THR A 1 64 ? 1.024 -32.024 -1.178 1.00 82.19 64 THR A N 1
ATOM 463 C CA . THR A 1 64 ? -0.111 -32.204 -0.263 1.00 82.19 64 THR A CA 1
ATOM 464 C C . THR A 1 64 ? -1.358 -31.547 -0.861 1.00 82.19 64 THR A C 1
ATOM 466 O O . THR A 1 64 ? -1.288 -30.924 -1.922 1.00 82.19 64 THR A O 1
ATOM 469 N N . THR A 1 65 ? -2.512 -31.690 -0.215 1.00 83.69 65 THR A N 1
ATOM 470 C CA . THR A 1 65 ? -3.734 -30.963 -0.588 1.00 83.69 65 THR A CA 1
ATOM 471 C C . THR A 1 65 ? -3.902 -29.691 0.242 1.00 83.69 65 THR A C 1
ATOM 473 O O . THR A 1 65 ? -3.341 -29.562 1.329 1.00 83.69 65 THR A O 1
ATOM 476 N N . ILE A 1 66 ? -4.719 -28.747 -0.240 1.00 83.25 66 ILE A N 1
ATOM 477 C CA . ILE A 1 66 ? -5.101 -27.579 0.570 1.00 83.25 66 ILE A CA 1
ATOM 478 C C . ILE A 1 66 ? -5.767 -28.050 1.870 1.00 83.25 66 ILE A C 1
ATOM 480 O O . ILE A 1 66 ? -5.401 -27.573 2.933 1.00 83.25 66 ILE A O 1
ATOM 484 N N . GLY A 1 67 ? -6.676 -29.030 1.813 1.00 80.81 67 GLY A N 1
ATOM 485 C CA . GLY A 1 67 ? -7.344 -29.559 3.008 1.00 80.81 67 GLY A CA 1
ATOM 486 C C . GLY A 1 67 ? -6.365 -30.096 4.057 1.00 80.81 67 GLY A C 1
ATOM 487 O O . GLY A 1 67 ? -6.478 -29.760 5.231 1.00 80.81 67 GLY A O 1
ATOM 488 N N . GLU A 1 68 ? -5.358 -30.862 3.638 1.00 78.06 68 GLU A N 1
ATOM 489 C CA . GLU A 1 68 ? -4.303 -31.360 4.532 1.00 78.06 68 GLU A CA 1
ATOM 490 C C . GLU A 1 68 ? -3.433 -30.237 5.113 1.00 78.06 68 GLU A C 1
ATOM 492 O O . GLU A 1 68 ? -3.070 -30.302 6.289 1.00 78.06 68 GLU A O 1
ATOM 497 N N . LEU A 1 69 ? -3.128 -29.195 4.327 1.00 76.50 69 LEU A N 1
ATOM 498 C CA . LEU A 1 69 ? -2.464 -27.997 4.846 1.00 76.50 69 LEU A CA 1
ATOM 499 C C . LEU A 1 69 ? -3.311 -27.343 5.938 1.00 76.50 69 LEU A C 1
ATOM 501 O O . LEU A 1 69 ? -2.798 -27.121 7.032 1.00 76.50 69 LEU A O 1
ATOM 505 N N . LEU A 1 70 ? -4.598 -27.096 5.661 1.00 76.81 70 LEU A N 1
ATOM 506 C CA . LEU A 1 70 ? -5.522 -26.419 6.575 1.00 76.81 70 LEU A CA 1
ATOM 507 C C . LEU A 1 70 ? -5.679 -27.171 7.906 1.00 76.81 70 LEU A C 1
ATOM 509 O O . LEU A 1 70 ? -5.720 -26.546 8.962 1.00 76.81 70 LEU A O 1
ATOM 513 N N . VAL A 1 71 ? -5.725 -28.507 7.876 1.00 76.62 71 VAL A N 1
ATOM 514 C CA . VAL A 1 71 ? -5.825 -29.345 9.089 1.00 76.62 71 VAL A CA 1
ATOM 515 C C . VAL A 1 71 ? -4.574 -29.229 9.969 1.00 76.62 71 VAL A C 1
ATOM 517 O O . VAL A 1 71 ? -4.654 -29.336 11.190 1.00 76.62 71 VAL A O 1
ATOM 520 N N . GLY A 1 72 ? -3.409 -28.987 9.367 1.00 68.88 72 GLY A N 1
ATOM 521 C CA . GLY A 1 72 ? -2.136 -28.836 10.068 1.00 68.88 72 GLY A CA 1
ATOM 522 C C . GLY A 1 72 ? -1.865 -27.439 10.634 1.00 68.88 72 GLY A C 1
ATOM 523 O O . GLY A 1 72 ? -0.763 -27.208 11.150 1.00 68.88 72 GLY A O 1
ATOM 524 N N . PHE A 1 73 ? -2.806 -26.498 10.507 1.00 75.06 73 PHE A N 1
ATOM 525 C CA . PHE A 1 73 ? -2.613 -25.107 10.908 1.00 75.06 73 PHE A CA 1
ATOM 526 C C . PHE A 1 73 ? -2.740 -24.909 12.413 1.00 75.06 73 PHE A C 1
ATOM 528 O O . PHE A 1 73 ? -3.739 -25.256 13.035 1.00 75.06 73 PHE A O 1
ATOM 535 N N . ARG A 1 74 ? -1.730 -24.259 12.994 1.00 76.06 74 ARG A N 1
ATOM 536 C CA . ARG A 1 74 ? -1.805 -23.715 14.357 1.00 76.06 74 ARG A CA 1
ATOM 537 C C . ARG A 1 74 ? -2.187 -22.240 14.370 1.00 76.06 74 ARG A C 1
ATOM 539 O O . ARG A 1 74 ? -2.745 -21.768 15.353 1.00 76.06 74 ARG A O 1
ATOM 546 N N . GLN A 1 75 ? -1.847 -21.510 13.312 1.00 78.25 75 GLN A N 1
ATOM 547 C CA . GLN A 1 75 ? -2.076 -20.074 13.224 1.00 78.25 75 GLN A CA 1
ATOM 548 C C . GLN A 1 75 ? -2.188 -19.652 11.761 1.00 78.25 75 GLN A C 1
ATOM 550 O O . GLN A 1 75 ? -1.382 -20.082 10.933 1.00 78.25 75 GLN A O 1
ATOM 555 N N . PHE A 1 76 ? -3.158 -18.786 11.481 1.00 82.38 76 PHE A N 1
ATOM 556 C CA . PHE A 1 76 ? -3.337 -18.127 10.196 1.00 82.38 76 PHE A CA 1
ATOM 557 C C . PHE A 1 76 ? -3.411 -16.619 10.438 1.00 82.38 76 PHE A C 1
ATOM 559 O O . PHE A 1 76 ? -4.282 -16.162 11.177 1.00 82.38 76 PHE A O 1
ATOM 566 N N . ILE A 1 77 ? -2.483 -15.857 9.862 1.00 82.00 77 ILE A N 1
ATOM 567 C CA . ILE A 1 77 ? -2.465 -14.395 9.948 1.00 82.00 77 ILE A CA 1
ATOM 568 C C . ILE A 1 77 ? -2.648 -13.829 8.550 1.00 82.00 77 ILE A C 1
ATOM 570 O O . ILE A 1 77 ? -1.934 -14.208 7.626 1.00 82.00 77 ILE A O 1
ATOM 574 N N . HIS A 1 78 ? -3.586 -12.899 8.416 1.00 82.75 78 HIS A N 1
ATOM 575 C CA . HIS A 1 78 ? -3.860 -12.206 7.170 1.00 82.75 78 HIS A CA 1
ATOM 576 C C . HIS A 1 78 ? -3.601 -10.711 7.351 1.00 82.75 78 HIS A C 1
ATOM 578 O O . HIS A 1 78 ? -4.282 -10.051 8.135 1.00 82.75 78 HIS A O 1
ATOM 584 N N . GLY A 1 79 ? -2.613 -10.191 6.631 1.00 78.62 79 GLY A N 1
ATOM 585 C CA . GLY A 1 79 ? -2.367 -8.764 6.476 1.00 78.62 79 GLY A CA 1
ATOM 586 C C . GLY A 1 79 ? -2.836 -8.304 5.100 1.00 78.62 79 GLY A C 1
ATOM 587 O O . GLY A 1 79 ? -2.588 -8.973 4.099 1.00 78.62 79 GLY A O 1
ATOM 588 N N . SER A 1 80 ? -3.506 -7.156 5.036 1.00 77.25 80 SER A N 1
ATOM 589 C CA . SER A 1 80 ? -3.996 -6.605 3.775 1.00 77.25 80 SER A CA 1
ATOM 590 C C . SER A 1 80 ? -3.759 -5.107 3.698 1.00 77.25 80 SER A C 1
ATOM 592 O O . SER A 1 80 ? -4.007 -4.392 4.669 1.00 77.25 80 SER A O 1
ATOM 594 N N . THR A 1 81 ? -3.324 -4.624 2.533 1.00 72.75 81 THR A N 1
ATOM 595 C CA . THR A 1 81 ? -3.228 -3.183 2.252 1.00 72.75 81 THR A CA 1
ATOM 596 C C . THR A 1 81 ? -4.497 -2.622 1.614 1.00 72.75 81 THR A C 1
ATOM 598 O O . THR A 1 81 ? -4.547 -1.429 1.334 1.00 72.75 81 THR A O 1
ATOM 601 N N . ILE A 1 82 ? -5.538 -3.442 1.404 1.00 73.69 82 ILE A N 1
ATOM 602 C CA . ILE A 1 82 ? -6.779 -3.017 0.736 1.00 73.69 82 ILE A CA 1
ATOM 603 C C . ILE A 1 82 ? -7.399 -1.818 1.454 1.00 73.69 82 ILE A C 1
ATOM 605 O O . ILE A 1 82 ? -7.742 -0.836 0.805 1.00 73.69 82 ILE A O 1
ATOM 609 N N . ALA A 1 83 ? -7.499 -1.861 2.785 1.00 69.19 83 ALA A N 1
ATOM 610 C CA . ALA A 1 83 ? -8.077 -0.766 3.561 1.00 69.19 83 ALA A CA 1
ATOM 611 C C . ALA A 1 83 ? -7.267 0.535 3.414 1.00 69.19 83 ALA A C 1
ATOM 613 O O . ALA A 1 83 ? -7.842 1.586 3.141 1.00 69.19 83 ALA A O 1
ATOM 614 N N . THR A 1 84 ? -5.939 0.460 3.538 1.00 68.06 84 THR A N 1
ATOM 615 C CA . THR A 1 84 ? -5.054 1.629 3.434 1.00 68.06 84 THR A CA 1
ATOM 616 C C . THR A 1 84 ? -5.069 2.223 2.027 1.00 68.06 84 THR A C 1
ATOM 618 O O . THR A 1 84 ? -5.272 3.424 1.886 1.00 68.06 84 THR A O 1
ATOM 621 N N . ASN A 1 85 ? -4.950 1.395 0.985 1.00 67.88 85 ASN A N 1
ATOM 622 C CA . ASN A 1 85 ? -4.991 1.858 -0.404 1.00 67.88 85 ASN A CA 1
ATOM 623 C C . ASN A 1 85 ? -6.362 2.440 -0.763 1.00 67.88 85 ASN A C 1
ATOM 625 O O . ASN A 1 85 ? -6.435 3.442 -1.458 1.00 67.88 85 ASN A O 1
ATOM 629 N N . THR A 1 86 ? -7.454 1.878 -0.233 1.00 70.19 86 THR A N 1
ATOM 630 C CA . THR A 1 86 ? -8.804 2.435 -0.432 1.00 70.19 86 THR A CA 1
ATOM 631 C C . THR A 1 86 ? -8.916 3.857 0.126 1.00 70.19 86 THR A C 1
ATOM 633 O O . THR A 1 86 ? -9.602 4.692 -0.464 1.00 70.19 86 THR A O 1
ATOM 636 N N . ILE A 1 87 ? -8.244 4.139 1.250 1.00 69.38 87 ILE A N 1
ATOM 637 C CA . ILE A 1 87 ? -8.189 5.477 1.853 1.00 69.38 87 ILE A CA 1
ATOM 638 C C . ILE A 1 87 ? -7.292 6.407 1.026 1.00 69.38 87 ILE A C 1
ATOM 640 O O . ILE A 1 87 ? -7.727 7.509 0.707 1.00 69.38 87 ILE A O 1
ATOM 644 N N . LEU A 1 88 ? -6.080 5.969 0.662 1.00 66.56 88 LEU A N 1
ATOM 645 C CA . LEU A 1 88 ? -5.115 6.774 -0.103 1.00 66.56 88 LEU A CA 1
ATOM 646 C C . LEU A 1 88 ? -5.640 7.138 -1.500 1.00 66.56 88 LEU A C 1
ATOM 648 O O . LEU A 1 88 ? -5.584 8.296 -1.896 1.00 66.56 88 LEU A O 1
ATOM 652 N N . GLU A 1 89 ? -6.221 6.171 -2.208 1.00 65.38 89 GLU A N 1
ATOM 653 C CA . GLU A 1 89 ? -6.782 6.349 -3.554 1.00 65.38 89 GLU A CA 1
ATOM 654 C C . GLU A 1 89 ? -8.198 6.955 -3.526 1.00 65.38 89 GLU A C 1
ATOM 656 O O . GLU A 1 89 ? -8.816 7.153 -4.568 1.00 65.38 89 GLU A O 1
ATOM 661 N N . CYS A 1 90 ? -8.769 7.205 -2.341 1.00 67.88 90 CYS A N 1
ATOM 662 C CA . CYS A 1 90 ? -10.139 7.703 -2.175 1.00 67.88 90 CYS A CA 1
ATOM 663 C C . CYS A 1 90 ? -11.220 6.854 -2.893 1.00 67.88 90 CYS A C 1
ATOM 665 O O . CYS A 1 90 ? -12.292 7.360 -3.227 1.00 67.88 90 CYS A O 1
ATOM 667 N N . LYS A 1 91 ? -10.984 5.548 -3.098 1.00 69.81 91 LYS A N 1
ATOM 668 C CA . LYS A 1 91 ? -11.885 4.613 -3.817 1.00 69.81 91 LYS A CA 1
ATOM 669 C C . LYS A 1 91 ? -12.915 3.919 -2.917 1.00 69.81 91 LYS A C 1
ATOM 671 O O . LYS A 1 91 ? -13.482 2.888 -3.275 1.00 69.81 91 LYS A O 1
ATOM 676 N N . GLY A 1 92 ? -13.144 4.461 -1.724 1.00 70.56 92 GLY A N 1
ATOM 677 C CA . GLY A 1 92 ? -14.114 3.933 -0.769 1.00 70.56 92 GLY A CA 1
ATOM 678 C C . GLY A 1 92 ? -15.568 4.079 -1.227 1.00 70.56 92 GLY A C 1
ATOM 679 O O . GLY A 1 92 ? -15.904 4.845 -2.130 1.00 70.56 92 GLY A O 1
ATOM 680 N N . THR A 1 93 ? -16.467 3.356 -0.557 1.00 73.75 93 THR A N 1
ATOM 681 C CA . THR A 1 93 ? -17.911 3.574 -0.728 1.00 73.75 93 THR A CA 1
ATOM 682 C C . THR A 1 93 ? -18.301 4.942 -0.169 1.00 73.75 93 THR A C 1
ATOM 684 O O . THR A 1 93 ? -17.731 5.408 0.816 1.00 73.75 93 THR A O 1
ATOM 687 N N . ARG A 1 94 ? -19.299 5.589 -0.782 1.00 68.06 94 ARG A N 1
ATOM 688 C CA . ARG A 1 94 ? -19.867 6.834 -0.253 1.00 68.06 94 ARG A CA 1
ATOM 689 C C . ARG A 1 94 ? -20.505 6.573 1.108 1.00 68.06 94 ARG A C 1
ATOM 691 O O . ARG A 1 94 ? -21.436 5.780 1.204 1.00 68.06 94 ARG A O 1
ATOM 698 N N . VAL A 1 95 ? -20.028 7.277 2.126 1.00 71.06 95 VAL A N 1
ATOM 699 C CA . VAL A 1 95 ? -20.537 7.193 3.497 1.00 71.06 95 VAL A CA 1
ATOM 700 C C . VAL A 1 95 ? -21.101 8.544 3.940 1.00 71.06 95 VAL A C 1
ATOM 702 O O . VAL A 1 95 ? -20.633 9.598 3.506 1.00 71.06 95 VAL A O 1
ATOM 705 N N . GLY A 1 96 ? -22.128 8.504 4.788 1.00 70.25 96 GLY A N 1
ATOM 706 C CA . GLY A 1 96 ? -22.633 9.664 5.520 1.00 70.25 96 GLY A CA 1
ATOM 707 C C . GLY A 1 96 ? -22.057 9.699 6.933 1.00 70.25 96 GLY A C 1
ATOM 708 O O . GLY A 1 96 ? -21.654 8.664 7.464 1.00 70.25 96 GLY A O 1
ATOM 709 N N . LEU A 1 97 ? -22.023 10.882 7.543 1.00 73.19 97 LEU A N 1
ATOM 710 C CA . LEU A 1 97 ? -21.536 11.061 8.908 1.00 73.19 97 LEU A CA 1
ATOM 711 C C . LEU A 1 97 ? -22.666 11.566 9.805 1.00 73.19 97 LEU A C 1
ATOM 713 O O . LEU A 1 97 ? -23.132 12.689 9.638 1.00 73.19 97 LEU A O 1
ATOM 717 N N . LEU A 1 98 ? -23.069 10.756 10.781 1.00 73.38 98 LEU A N 1
ATOM 718 C CA . LEU A 1 98 ? -23.907 11.205 11.887 1.00 73.38 98 LEU A CA 1
ATOM 719 C C . LEU A 1 98 ? -23.017 11.791 12.977 1.00 73.38 98 LEU A C 1
ATOM 721 O O . LEU A 1 98 ? -22.093 11.132 13.453 1.00 73.38 98 LEU A O 1
ATOM 725 N N . VAL A 1 99 ? -23.291 13.026 13.367 1.00 80.25 99 VAL A N 1
ATOM 726 C CA . VAL A 1 99 ? -22.535 13.735 14.401 1.00 80.25 99 VAL A CA 1
ATOM 727 C C . VAL A 1 99 ? -23.480 14.462 15.319 1.00 80.25 99 VAL A C 1
ATOM 729 O O . VAL A 1 99 ? -24.566 14.869 14.920 1.00 80.25 99 VAL A O 1
ATOM 732 N N . THR A 1 100 ? -23.034 14.693 16.541 1.00 84.56 100 THR A N 1
ATOM 733 C CA . THR A 1 100 ? -23.764 15.543 17.458 1.00 84.56 100 THR A CA 1
ATOM 734 C C . THR A 1 100 ? -23.917 16.959 16.888 1.00 84.56 100 THR A C 1
ATOM 736 O O . THR A 1 100 ? -22.984 17.502 16.289 1.00 84.56 100 THR A O 1
ATOM 739 N N . ASP A 1 101 ? -25.088 17.570 17.069 1.00 83.38 101 ASP A N 1
ATOM 740 C CA . ASP A 1 101 ? -25.395 18.897 16.533 1.00 83.38 101 ASP A CA 1
ATOM 741 C C . ASP A 1 101 ? -24.322 19.940 16.906 1.00 83.38 101 ASP A C 1
ATOM 743 O O . ASP A 1 101 ? -23.749 19.915 17.998 1.00 83.38 101 ASP A O 1
ATOM 747 N N . GLY A 1 102 ? -23.977 20.815 15.965 1.00 84.44 102 GLY A N 1
ATOM 748 C CA . GLY A 1 102 ? -22.853 21.748 16.094 1.00 84.44 102 GLY A CA 1
ATOM 749 C C . GLY A 1 102 ? -21.452 21.156 15.852 1.00 84.44 102 GLY A C 1
ATOM 750 O O . GLY A 1 102 ? -20.478 21.899 15.930 1.00 84.44 102 GLY A O 1
ATOM 751 N N . PHE A 1 103 ? -21.316 19.860 15.527 1.00 86.19 103 PHE A N 1
ATOM 752 C CA . PHE A 1 103 ? -20.020 19.209 15.238 1.00 86.19 103 PHE A CA 1
ATOM 753 C C . PHE A 1 103 ? -19.865 18.720 13.783 1.00 86.19 103 PHE A C 1
ATOM 755 O O . PHE A 1 103 ? -18.894 18.030 13.473 1.00 86.19 103 PHE A O 1
ATOM 762 N N . CYS A 1 104 ? -20.760 19.099 12.861 1.00 81.56 104 CYS A N 1
ATOM 763 C CA . CYS A 1 104 ? -20.675 18.733 11.431 1.00 81.56 104 CYS A CA 1
ATOM 764 C C . CYS A 1 104 ? -19.374 19.150 10.750 1.00 81.56 104 CYS A C 1
ATOM 766 O O . CYS A 1 104 ? -18.920 18.466 9.836 1.00 81.56 104 CYS A O 1
ATOM 768 N N . ASP A 1 105 ? -18.746 20.215 11.237 1.00 84.50 105 ASP A N 1
ATOM 769 C CA . ASP A 1 105 ? -17.537 20.761 10.631 1.00 84.50 105 ASP A CA 1
ATOM 770 C C . ASP A 1 105 ? -16.262 20.135 11.222 1.00 84.50 105 ASP A C 1
ATOM 772 O O . ASP A 1 105 ? -15.154 20.478 10.820 1.00 84.50 105 ASP A O 1
ATOM 776 N N . ALA A 1 106 ? -16.379 19.187 12.164 1.00 81.38 106 ALA A N 1
ATOM 777 C CA . ALA A 1 106 ? -15.237 18.644 12.903 1.00 81.38 106 ALA A CA 1
ATOM 778 C C . ALA A 1 106 ? -14.158 18.019 11.999 1.00 81.38 106 ALA A C 1
ATOM 780 O O . ALA A 1 106 ? -12.966 18.172 12.277 1.00 81.38 106 ALA A O 1
ATOM 781 N N . LEU A 1 107 ? -14.558 17.342 10.913 1.00 76.06 107 LEU A N 1
ATOM 782 C CA . LEU A 1 107 ? -13.617 16.776 9.940 1.00 76.06 107 LEU A CA 1
ATOM 783 C C . LEU A 1 107 ? -12.956 17.846 9.062 1.00 76.06 107 LEU A C 1
ATOM 785 O O . LEU A 1 107 ? -11.808 17.666 8.665 1.00 76.06 107 LEU A O 1
ATOM 789 N N . GLU A 1 108 ? -13.642 18.957 8.782 1.00 78.56 108 GLU A N 1
ATOM 790 C CA . GLU A 1 108 ? -13.087 20.063 7.990 1.00 78.56 108 GLU A CA 1
ATOM 791 C C . GLU A 1 108 ? -12.127 20.916 8.835 1.00 78.56 108 GLU A C 1
ATOM 793 O O . GLU A 1 108 ? -11.067 21.314 8.355 1.00 78.56 108 GLU A O 1
ATOM 798 N N . ILE A 1 109 ? -12.456 21.108 10.120 1.00 82.25 109 ILE A N 1
ATOM 799 C CA . ILE A 1 109 ? -11.653 21.832 11.119 1.00 82.25 109 ILE A CA 1
ATOM 800 C C . ILE A 1 109 ? -10.355 21.081 11.459 1.00 82.25 109 ILE A C 1
ATOM 802 O O . ILE A 1 109 ? -9.353 21.703 11.815 1.00 82.25 109 ILE A O 1
ATOM 806 N N . ARG A 1 110 ? -10.357 19.739 11.392 1.00 72.75 110 ARG A N 1
ATOM 807 C CA . ARG A 1 110 ? -9.181 18.856 11.597 1.0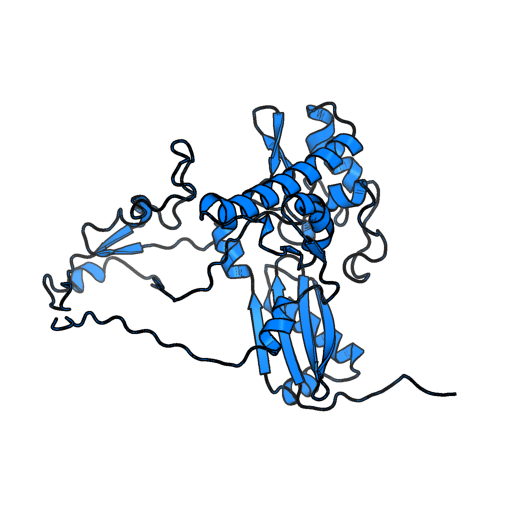0 72.75 110 ARG A CA 1
ATOM 808 C C . ARG A 1 110 ? -8.456 19.013 12.933 1.00 72.75 110 ARG A C 1
ATOM 810 O O . ARG A 1 110 ? -7.375 18.459 13.102 1.00 72.75 110 ARG A O 1
ATOM 817 N N . ARG A 1 111 ? -9.033 19.749 13.887 1.00 74.19 111 ARG A N 1
ATOM 818 C CA . ARG A 1 111 ? -8.389 20.124 15.159 1.00 74.19 111 ARG A CA 1
ATOM 819 C C . ARG A 1 111 ? -7.000 20.754 14.955 1.00 74.19 111 ARG A C 1
ATOM 821 O O . ARG A 1 111 ? -6.095 20.473 15.730 1.00 74.19 111 ARG A O 1
ATOM 828 N N . ASP A 1 112 ? -6.840 21.545 13.890 1.00 65.50 112 ASP A N 1
ATOM 829 C CA . ASP A 1 112 ? -5.559 22.143 13.463 1.00 65.50 112 ASP A CA 1
ATOM 830 C C . ASP A 1 112 ? -4.435 21.120 13.186 1.00 65.50 112 ASP A C 1
ATOM 832 O O . ASP A 1 112 ? -3.258 21.464 13.126 1.00 65.50 112 ASP A O 1
ATOM 836 N N . ASN A 1 113 ? -4.783 19.846 12.969 1.00 64.31 113 ASN A N 1
ATOM 837 C CA . ASN A 1 113 ? -3.810 18.827 12.605 1.00 64.31 113 ASN A CA 1
ATOM 838 C C . ASN A 1 113 ? -3.321 19.073 11.170 1.00 64.31 113 ASN A C 1
ATOM 840 O O . ASN A 1 113 ? -4.080 18.911 10.208 1.00 64.31 113 ASN A O 1
ATOM 844 N N . ARG A 1 114 ? -2.061 19.489 11.039 1.00 63.41 114 ARG A N 1
ATOM 845 C CA . ARG A 1 114 ? -1.378 19.750 9.768 1.00 63.41 114 ARG A CA 1
ATOM 846 C C . ARG A 1 114 ? -0.297 18.710 9.552 1.00 63.41 114 ARG A C 1
ATOM 848 O O . ARG A 1 114 ? 0.358 18.292 10.497 1.00 63.41 114 ARG A O 1
ATOM 855 N N . GLU A 1 115 ? -0.109 18.346 8.292 1.00 59.38 115 GLU A N 1
ATOM 856 C CA . GLU A 1 115 ? 0.975 17.459 7.874 1.00 59.38 115 GLU A CA 1
ATOM 857 C C . GLU A 1 115 ? 2.338 18.092 8.164 1.00 59.38 115 GLU A C 1
ATOM 859 O O . GLU A 1 115 ? 3.171 17.472 8.809 1.00 59.38 115 GLU A O 1
ATOM 864 N N . SER A 1 116 ? 2.509 19.368 7.804 1.00 62.81 116 SER A N 1
ATOM 865 C CA . SER A 1 116 ? 3.683 20.160 8.164 1.00 62.81 116 SER A CA 1
ATOM 866 C C . SER A 1 116 ? 3.259 21.419 8.911 1.00 62.81 116 SER A C 1
ATOM 868 O O . SER A 1 116 ? 2.544 22.271 8.374 1.00 62.81 116 SER A O 1
ATOM 870 N N . SER A 1 117 ? 3.736 21.570 10.147 1.00 61.06 117 SER A N 1
ATOM 871 C CA . SER A 1 117 ? 3.451 22.740 10.991 1.00 61.06 117 SER A CA 1
ATOM 872 C C . SER A 1 117 ? 3.947 24.059 10.379 1.00 61.06 117 SER A C 1
ATOM 874 O O . SER A 1 117 ? 3.422 25.124 10.696 1.00 61.06 117 SER A O 1
ATOM 876 N N . TRP A 1 118 ? 4.932 23.997 9.477 1.00 67.44 118 TRP A N 1
ATOM 877 C CA . TRP A 1 118 ? 5.579 25.161 8.853 1.00 67.44 118 TRP A CA 1
ATOM 878 C C . TRP A 1 118 ? 5.077 25.449 7.427 1.00 67.44 118 TRP A C 1
ATOM 880 O O . TRP A 1 118 ? 5.277 26.542 6.888 1.00 67.44 118 TRP A O 1
ATOM 890 N N . GLY A 1 119 ? 4.380 24.490 6.814 1.00 69.69 119 GLY A N 1
ATOM 891 C CA . GLY A 1 119 ? 3.889 24.556 5.440 1.00 69.69 119 GLY A CA 1
ATOM 892 C C . GLY A 1 119 ? 2.565 25.307 5.294 1.00 69.69 119 GLY A C 1
ATOM 893 O O . GLY A 1 119 ? 1.569 24.720 4.892 1.00 69.69 119 GLY A O 1
ATOM 894 N N . HIS A 1 120 ? 2.534 26.616 5.566 1.00 74.69 120 HIS A N 1
ATOM 895 C CA . HIS A 1 120 ? 1.299 27.430 5.532 1.00 74.69 120 HIS A CA 1
ATOM 896 C C . HIS A 1 120 ? 0.598 27.528 4.159 1.00 74.69 120 HIS A C 1
ATOM 898 O O . HIS A 1 120 ? -0.516 28.041 4.083 1.00 74.69 120 HIS A O 1
ATOM 904 N N . ARG A 1 121 ? 1.246 27.075 3.077 1.00 79.31 121 ARG A N 1
ATOM 905 C CA . ARG A 1 121 ? 0.680 27.015 1.715 1.00 79.31 121 ARG A CA 1
ATOM 906 C C . ARG A 1 121 ? 0.297 25.600 1.280 1.00 79.31 121 ARG A C 1
ATOM 908 O O . ARG A 1 121 ? -0.182 25.435 0.162 1.00 79.31 121 ARG A O 1
ATOM 915 N N . LEU A 1 122 ? 0.542 24.589 2.116 1.00 67.12 122 LEU A N 1
ATOM 916 C CA . LEU A 1 122 ? 0.158 23.218 1.805 1.00 67.12 122 LEU A CA 1
ATOM 917 C C . LEU A 1 122 ? -1.360 23.092 1.887 1.00 67.12 122 LEU A C 1
ATOM 919 O O . LEU A 1 122 ? -1.988 23.533 2.852 1.00 67.12 122 LEU A O 1
ATOM 923 N N . LEU A 1 123 ? -1.943 22.494 0.853 1.00 67.06 123 LEU A N 1
ATOM 924 C CA . LEU A 1 123 ? -3.351 22.140 0.861 1.00 67.06 123 LEU A CA 1
ATOM 925 C C . LEU A 1 123 ? -3.5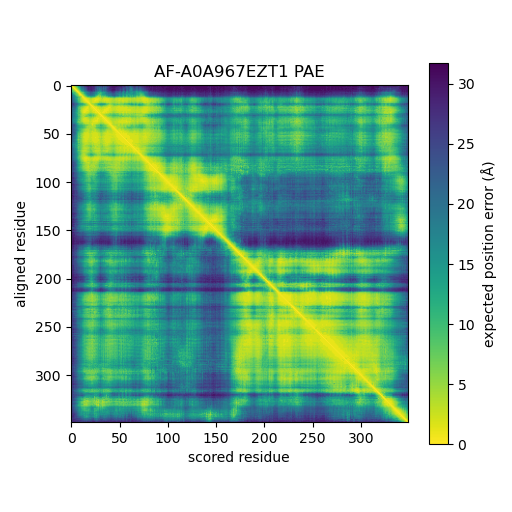53 20.936 1.778 1.00 67.06 123 LEU A C 1
ATOM 927 O O . LEU A 1 123 ? -2.735 20.021 1.816 1.00 67.06 123 LEU A O 1
ATOM 931 N N . TYR A 1 124 ? -4.662 20.932 2.508 1.00 69.31 124 TYR A N 1
ATOM 932 C CA . TYR A 1 124 ? -5.047 19.768 3.287 1.00 69.31 124 TYR A CA 1
ATOM 933 C C . TYR A 1 124 ? -5.459 18.607 2.365 1.00 69.31 124 TYR A C 1
ATOM 935 O O . TYR A 1 124 ? -6.101 18.858 1.340 1.00 69.31 124 TYR A O 1
ATOM 943 N N . PRO A 1 125 ? -5.184 17.343 2.743 1.00 69.81 125 PRO A N 1
ATOM 944 C CA . PRO A 1 125 ? -5.633 16.190 1.965 1.00 69.81 125 PRO A CA 1
ATOM 945 C C . PRO A 1 125 ? -7.166 16.158 1.882 1.00 69.81 125 PRO A C 1
ATOM 947 O O . PRO A 1 125 ? -7.813 16.666 2.800 1.00 69.81 125 PRO A O 1
ATOM 950 N N . PRO A 1 126 ? -7.780 15.563 0.846 1.00 72.25 126 PRO A N 1
ATOM 951 C CA . PRO A 1 126 ? -9.235 15.512 0.697 1.00 72.25 126 PRO A CA 1
ATOM 952 C C . PRO A 1 126 ? -9.962 15.003 1.954 1.00 72.25 126 PRO A C 1
ATOM 954 O O . PRO A 1 126 ? -9.465 14.151 2.689 1.00 72.25 126 PRO A O 1
ATOM 957 N N . ILE A 1 127 ? -11.149 15.548 2.234 1.00 75.19 127 ILE A N 1
ATOM 958 C CA . ILE A 1 127 ? -11.961 15.135 3.389 1.00 75.19 127 ILE A CA 1
ATOM 959 C C . ILE A 1 127 ? -12.726 13.861 3.018 1.00 75.19 127 ILE A C 1
ATOM 961 O O . ILE A 1 127 ? -13.461 13.862 2.034 1.00 75.19 127 ILE A O 1
ATOM 965 N N . LEU A 1 128 ? -12.605 12.808 3.836 1.00 74.94 128 LEU A N 1
ATOM 966 C CA . LEU A 1 128 ? -13.276 11.519 3.600 1.00 74.94 128 LEU A CA 1
ATOM 967 C C . LEU A 1 128 ? -14.804 11.649 3.530 1.00 74.94 128 LEU A C 1
ATOM 969 O O . LEU A 1 128 ? -15.448 11.004 2.708 1.00 74.94 128 LEU A O 1
ATOM 973 N N . VAL A 1 129 ? -15.383 12.503 4.379 1.00 75.75 129 VAL A N 1
ATOM 974 C CA . VAL A 1 129 ? -16.815 12.824 4.374 1.00 75.75 129 VAL A CA 1
ATOM 975 C C . VAL A 1 129 ? -16.987 14.334 4.398 1.00 75.75 129 VAL A C 1
ATOM 977 O O . VAL A 1 129 ? -16.768 14.977 5.421 1.00 75.75 129 VAL A O 1
ATOM 980 N N . SER A 1 130 ? -17.362 14.910 3.256 1.00 76.06 130 SER A N 1
ATOM 981 C CA . SER A 1 130 ? -17.693 16.337 3.170 1.00 76.06 130 SER A CA 1
ATOM 982 C C . SER A 1 130 ? -18.891 16.673 4.058 1.00 76.06 130 SER A C 1
ATOM 984 O O . SER A 1 130 ? -19.837 15.885 4.144 1.00 76.06 130 SER A O 1
ATOM 986 N N . ARG A 1 131 ? -18.910 17.889 4.619 1.00 77.06 131 ARG A N 1
ATOM 987 C CA . ARG A 1 131 ? -20.024 18.432 5.411 1.00 77.06 131 ARG A CA 1
ATOM 988 C C . ARG A 1 131 ? -21.409 18.227 4.791 1.00 77.06 131 ARG A C 1
ATOM 990 O O . ARG A 1 131 ? -22.366 18.001 5.520 1.00 77.06 131 ARG A O 1
ATOM 997 N N . LYS A 1 132 ? -21.540 18.246 3.458 1.00 75.00 132 LYS A N 1
ATOM 998 C CA . LYS A 1 132 ? -22.828 18.020 2.761 1.00 75.00 132 LYS A CA 1
ATOM 999 C C . LYS A 1 132 ? -23.440 16.632 3.003 1.00 75.00 132 LYS A C 1
ATOM 1001 O O . LYS A 1 132 ? -24.630 16.442 2.771 1.00 75.00 132 LYS A O 1
ATOM 1006 N N . PHE A 1 133 ? -22.625 15.673 3.438 1.00 72.12 133 PHE A N 1
ATOM 1007 C CA . PHE A 1 133 ? -23.034 14.325 3.830 1.00 72.12 133 PHE A CA 1
ATOM 1008 C C . PHE A 1 133 ? -23.044 14.134 5.357 1.00 72.12 133 PHE A C 1
ATOM 1010 O O . PHE A 1 133 ? -23.317 13.033 5.836 1.00 72.12 133 PHE A O 1
ATOM 1017 N N . GLY A 1 134 ? -22.747 15.193 6.115 1.00 72.25 134 GLY A N 1
ATOM 1018 C CA . GLY A 1 134 ? -22.877 15.242 7.563 1.00 72.25 134 GLY A CA 1
ATOM 1019 C C . GLY A 1 134 ? -24.317 15.537 7.975 1.00 72.25 134 GLY A C 1
ATOM 1020 O O . GLY A 1 134 ? -24.968 16.419 7.412 1.00 72.25 134 GLY A O 1
ATOM 1021 N N . ARG A 1 135 ? -24.820 14.802 8.963 1.00 74.31 135 ARG A N 1
ATOM 1022 C CA . ARG A 1 135 ? -26.153 14.982 9.536 1.00 74.31 135 ARG A CA 1
ATOM 1023 C C . ARG A 1 135 ? -26.023 15.253 11.035 1.00 74.31 135 ARG A C 1
ATOM 1025 O O . ARG A 1 135 ? -25.524 14.384 11.755 1.00 74.31 135 ARG A O 1
ATOM 1032 N N . PRO A 1 136 ? -26.418 16.452 11.495 1.00 80.00 136 PRO A N 1
ATOM 1033 C CA . PRO A 1 136 ? -26.439 16.756 12.913 1.00 80.00 136 PRO A CA 1
ATOM 1034 C C . PRO A 1 136 ? -27.583 15.999 13.589 1.00 80.00 136 PRO A C 1
ATOM 1036 O O . PRO A 1 136 ? -28.714 16.012 13.111 1.00 80.00 136 PRO A O 1
ATOM 1039 N N . ILE A 1 137 ? -27.282 15.372 14.719 1.00 80.50 137 ILE A N 1
ATOM 1040 C CA . ILE A 1 137 ? -28.256 14.765 15.619 1.00 80.50 137 ILE A CA 1
ATOM 1041 C C . ILE A 1 137 ? -28.375 15.661 16.844 1.00 80.50 137 ILE A C 1
ATOM 1043 O O . ILE A 1 137 ? -27.378 15.961 17.510 1.00 80.50 137 ILE A O 1
ATOM 1047 N N . ALA A 1 138 ? -29.604 16.073 17.145 1.00 84.44 138 ALA A N 1
ATOM 1048 C CA . ALA A 1 138 ? -29.933 16.795 18.363 1.00 84.44 138 ALA A CA 1
ATOM 1049 C C . ALA A 1 138 ? -29.822 15.851 19.574 1.00 84.44 138 ALA A C 1
ATOM 1051 O O . ALA A 1 138 ? -30.790 15.237 20.008 1.00 84.44 138 ALA A O 1
ATOM 1052 N N . GLU A 1 139 ? -28.606 15.707 20.090 1.00 85.44 139 GLU A N 1
ATOM 1053 C CA . GLU A 1 139 ? -28.291 15.013 21.339 1.00 85.44 139 GLU A CA 1
ATOM 1054 C C . GLU A 1 139 ? -27.115 15.704 22.037 1.00 85.44 139 GLU A C 1
ATOM 1056 O O . GLU A 1 139 ? -26.433 16.559 21.452 1.00 85.44 139 GLU A O 1
ATOM 1061 N N . ARG A 1 140 ? -26.897 15.408 23.322 1.00 88.12 140 ARG A N 1
ATOM 1062 C CA . ARG A 1 140 ? -25.682 15.818 24.023 1.00 88.12 140 ARG A CA 1
ATOM 1063 C C . ARG A 1 140 ? -25.380 14.948 25.230 1.00 88.12 140 ARG A C 1
ATOM 1065 O O . ARG A 1 140 ? -26.177 14.882 26.166 1.00 88.12 140 ARG A O 1
ATOM 1072 N N . ILE A 1 141 ? -24.152 14.441 25.285 1.00 86.88 141 ILE A N 1
ATOM 1073 C CA . ILE A 1 141 ? -23.567 13.824 26.480 1.00 86.88 141 ILE A CA 1
ATOM 1074 C C . ILE A 1 141 ? -22.442 14.717 27.027 1.00 86.88 141 ILE A C 1
ATOM 1076 O O . ILE A 1 141 ? -21.544 15.131 26.291 1.00 86.88 141 ILE A O 1
ATOM 1080 N N . GLY A 1 142 ? -22.494 15.022 28.324 1.00 77.19 142 GLY A N 1
ATOM 1081 C CA . GLY A 1 142 ? -21.474 15.779 29.048 1.00 77.19 142 GLY A CA 1
ATOM 1082 C C . GLY A 1 142 ? -20.197 14.969 29.293 1.00 77.19 142 GLY A C 1
ATOM 1083 O O . GLY A 1 142 ? -20.170 13.740 29.204 1.00 77.19 142 GLY A O 1
ATOM 1084 N N . CYS A 1 143 ? -19.100 15.643 29.648 1.00 81.06 143 CYS A N 1
ATOM 1085 C CA . CYS A 1 143 ? -17.804 14.991 29.892 1.00 81.06 143 CYS A CA 1
ATOM 1086 C C . CYS A 1 143 ? -17.817 14.006 31.081 1.00 81.06 143 CYS A C 1
ATOM 1088 O O . CYS A 1 143 ? -17.016 13.070 31.127 1.00 81.06 143 CYS A O 1
ATOM 1090 N N . ASN A 1 144 ? -18.753 14.180 32.016 1.00 79.19 144 ASN A N 1
ATOM 1091 C CA . ASN A 1 144 ? -19.028 13.288 33.144 1.00 79.19 144 ASN A CA 1
ATOM 1092 C C . ASN A 1 144 ? -20.000 12.139 32.792 1.00 79.19 144 ASN A C 1
ATOM 1094 O O . ASN A 1 144 ? -20.357 11.359 33.674 1.00 79.19 144 ASN A O 1
ATOM 1098 N N . ARG A 1 145 ? -20.368 11.990 31.509 1.00 78.06 145 ARG A N 1
ATOM 1099 C CA . ARG A 1 145 ? -21.343 11.021 30.972 1.00 78.06 145 ARG A CA 1
ATOM 1100 C C . ARG A 1 145 ? -22.801 11.307 31.335 1.00 78.06 145 ARG A C 1
ATOM 1102 O O . ARG A 1 145 ? -23.639 10.424 31.164 1.00 78.06 145 ARG A O 1
ATOM 1109 N N . GLU A 1 146 ? -23.116 12.502 31.821 1.00 87.56 146 GLU A N 1
ATOM 1110 C CA . GLU A 1 146 ? -24.507 12.915 31.998 1.00 87.56 146 GLU A CA 1
ATOM 1111 C C . GLU A 1 146 ? -25.164 13.211 30.646 1.00 87.56 146 GLU A C 1
ATOM 1113 O O . GLU A 1 146 ? -24.520 13.712 29.724 1.00 87.56 146 GLU A O 1
ATOM 1118 N N . VAL A 1 147 ? -26.451 12.899 30.515 1.00 89.44 147 VAL A N 1
ATOM 1119 C CA . VAL A 1 147 ? -27.231 13.282 29.335 1.00 89.44 147 VAL A CA 1
ATOM 1120 C C . VAL A 1 147 ? -27.677 14.728 29.527 1.00 89.44 147 VAL A C 1
ATOM 1122 O O . VAL A 1 147 ? -28.493 15.011 30.399 1.00 89.44 147 VAL A O 1
ATOM 1125 N N . VAL A 1 148 ? -27.120 15.640 28.731 1.00 92.94 148 VAL A N 1
ATOM 1126 C CA . VAL A 1 148 ? -27.456 17.074 28.753 1.00 92.94 148 VAL A CA 1
ATOM 1127 C C . VAL A 1 148 ? -28.654 17.339 27.841 1.00 92.94 148 VAL A C 1
ATOM 1129 O O . VAL A 1 148 ? -29.565 18.073 28.211 1.00 92.94 148 VAL A O 1
ATOM 1132 N N . ILE A 1 149 ? -28.669 16.717 26.658 1.00 89.06 149 ILE A N 1
ATOM 1133 C CA . ILE A 1 149 ? -29.793 16.745 25.718 1.00 89.06 149 ILE A CA 1
ATOM 1134 C C . ILE A 1 149 ? -30.095 15.288 25.352 1.00 89.06 149 ILE A C 1
ATOM 1136 O O . ILE A 1 149 ? -29.207 14.612 24.822 1.00 89.06 149 ILE A O 1
ATOM 1140 N N . PRO A 1 150 ? -31.297 14.772 25.663 1.00 88.38 150 PRO A N 1
ATOM 1141 C CA . PRO A 1 150 ? -31.661 13.406 25.314 1.00 88.38 150 PRO A CA 1
ATOM 1142 C C . PRO A 1 150 ? -31.733 13.237 23.796 1.00 88.38 150 PRO A C 1
ATOM 1144 O O . PRO A 1 150 ? -32.019 14.184 23.068 1.00 88.38 150 PRO A O 1
ATOM 1147 N N . LEU A 1 151 ? -31.472 12.017 23.337 1.00 80.69 151 LEU A N 1
ATOM 1148 C CA . LEU A 1 151 ? -31.567 11.655 21.931 1.00 80.69 151 LEU A CA 1
ATOM 1149 C C . LEU A 1 151 ? -33.026 11.740 21.461 1.00 80.69 151 LEU A C 1
ATOM 1151 O O . LEU A 1 151 ? -33.895 11.085 22.035 1.00 80.69 151 LEU A O 1
ATOM 1155 N N . ASP A 1 152 ? -33.287 12.507 20.405 1.00 74.88 152 ASP A N 1
ATOM 1156 C CA . ASP A 1 152 ? -34.583 12.495 19.720 1.00 74.88 152 ASP A CA 1
ATOM 1157 C C . ASP A 1 152 ? -34.659 11.316 18.736 1.00 74.88 152 ASP A C 1
ATOM 1159 O O . ASP A 1 152 ? -34.318 11.428 17.559 1.00 74.88 152 ASP A O 1
ATOM 1163 N N . GLU A 1 153 ? -35.086 10.155 19.234 1.00 68.69 153 GLU A N 1
ATOM 1164 C CA . GLU A 1 153 ? -35.203 8.925 18.440 1.00 68.69 153 GLU A CA 1
ATOM 1165 C C . GLU A 1 153 ? -36.206 9.050 17.279 1.00 68.69 153 GLU A C 1
ATOM 1167 O O . GLU A 1 153 ? -35.997 8.458 16.218 1.00 68.69 153 GLU A O 1
ATOM 1172 N N . ALA A 1 154 ? -37.263 9.855 17.438 1.00 65.06 154 ALA A N 1
ATOM 1173 C CA . ALA A 1 154 ? -38.268 10.069 16.397 1.00 65.06 154 ALA A CA 1
ATOM 1174 C C . ALA A 1 154 ? -37.716 10.921 15.242 1.00 65.06 154 ALA A C 1
ATOM 1176 O O . ALA A 1 154 ? -37.994 10.632 14.080 1.00 65.06 154 ALA A O 1
ATOM 1177 N N . GLY A 1 155 ? -36.874 11.914 15.546 1.00 59.69 155 GLY A N 1
ATOM 1178 C CA . GLY A 1 155 ? -36.170 12.725 14.546 1.00 59.69 155 GLY A CA 1
ATOM 1179 C C . GLY A 1 155 ? -35.083 11.974 13.761 1.00 59.69 155 GLY A C 1
ATOM 1180 O O . GLY A 1 155 ? -34.685 12.423 12.684 1.00 59.69 155 GLY A O 1
ATOM 1181 N N . ILE A 1 156 ? -34.616 10.824 14.265 1.00 60.25 156 ILE A N 1
ATOM 1182 C CA . ILE A 1 156 ? -33.589 9.975 13.631 1.00 60.25 156 ILE A CA 1
ATOM 1183 C C . ILE A 1 156 ? -34.206 8.960 12.660 1.00 60.25 156 ILE A C 1
ATOM 1185 O O . ILE A 1 156 ? -33.579 8.628 11.650 1.00 60.25 156 ILE A O 1
ATOM 1189 N N . ALA A 1 157 ? -35.433 8.499 12.933 1.00 49.09 157 ALA A N 1
ATOM 1190 C CA . ALA A 1 157 ? -36.129 7.476 12.147 1.00 49.09 157 ALA A CA 1
ATOM 1191 C C . ALA A 1 157 ? -36.366 7.880 10.676 1.00 49.09 157 ALA A C 1
ATOM 1193 O O . ALA A 1 157 ? -36.372 7.017 9.802 1.00 49.09 157 ALA A O 1
ATOM 1194 N N . ASP A 1 158 ? -36.469 9.183 10.394 1.00 43.84 158 ASP A N 1
ATOM 1195 C CA . ASP A 1 158 ? -36.607 9.727 9.034 1.00 43.84 158 ASP A CA 1
ATOM 1196 C C . ASP A 1 158 ? -35.263 9.993 8.332 1.00 43.84 158 ASP A C 1
ATOM 1198 O O . ASP A 1 158 ? -35.247 10.485 7.199 1.00 43.84 158 ASP A O 1
ATOM 1202 N N . GLN A 1 159 ? -34.119 9.726 8.981 1.00 49.22 159 GLN A N 1
ATOM 1203 C CA . GLN A 1 159 ? -32.850 10.301 8.532 1.00 49.22 159 GLN A CA 1
ATOM 1204 C C . GLN A 1 159 ? -31.730 9.342 8.135 1.00 49.22 159 GLN A C 1
ATOM 1206 O O . GLN A 1 159 ? -30.898 9.808 7.357 1.00 49.22 159 GLN A O 1
ATOM 1211 N N . VAL A 1 160 ? -31.647 8.067 8.548 1.00 37.50 160 VAL A N 1
ATOM 1212 C CA . VAL A 1 160 ? -30.474 7.234 8.175 1.00 37.50 160 VAL A CA 1
ATOM 1213 C C . VAL A 1 160 ? -30.703 5.713 8.206 1.00 37.50 160 VAL A C 1
ATOM 1215 O O . VAL A 1 160 ? -31.136 5.161 9.210 1.00 37.50 160 VAL A O 1
ATOM 1218 N N . GLU A 1 161 ? -30.209 5.030 7.165 1.00 39.34 161 GLU A N 1
ATOM 1219 C CA . GLU A 1 161 ? -29.499 3.743 7.273 1.00 39.34 161 GLU A CA 1
ATOM 1220 C C . GLU A 1 161 ? -28.030 4.005 6.872 1.00 39.34 161 GLU A C 1
ATOM 1222 O O . GLU A 1 161 ? -27.832 4.638 5.837 1.00 39.34 161 GLU A O 1
ATOM 1227 N N . VAL A 1 162 ? -27.026 3.624 7.694 1.00 34.94 162 VAL A N 1
ATOM 1228 C CA . VAL A 1 162 ? -25.598 3.377 7.331 1.00 34.94 162 VAL A CA 1
ATOM 1229 C C . VAL A 1 162 ? -24.712 3.105 8.568 1.00 34.94 162 VAL A C 1
ATOM 1231 O O . VAL A 1 162 ? -24.801 3.765 9.603 1.00 34.94 162 VAL A O 1
ATOM 1234 N N . ALA A 1 163 ? -23.825 2.117 8.394 1.00 32.56 163 ALA A N 1
ATOM 1235 C CA . ALA A 1 163 ? -22.887 1.503 9.333 1.00 32.56 163 ALA A CA 1
ATOM 1236 C C . ALA A 1 163 ? -21.826 2.455 9.925 1.00 32.56 163 ALA A C 1
ATOM 1238 O O . ALA A 1 163 ? -20.851 2.824 9.270 1.00 32.56 163 ALA A O 1
ATOM 1239 N N . GLY A 1 164 ? -22.003 2.802 11.201 1.00 44.38 164 GLY A N 1
ATOM 1240 C CA . GLY A 1 164 ? -21.108 3.684 11.939 1.00 44.38 164 GLY A CA 1
ATOM 1241 C C . GLY A 1 164 ? -19.816 3.029 12.410 1.00 44.38 164 GLY A C 1
ATOM 1242 O O . GLY A 1 164 ? -19.863 1.924 12.922 1.00 44.38 164 GLY A O 1
ATOM 1243 N N . TYR A 1 165 ? -18.704 3.769 12.329 1.00 34.34 165 TYR A N 1
ATOM 1244 C CA . TYR A 1 165 ? -17.553 3.679 13.237 1.00 34.34 165 TYR A CA 1
ATOM 1245 C C . TYR A 1 165 ? -16.710 4.964 13.177 1.00 34.34 165 TYR A C 1
ATOM 1247 O O . TYR A 1 165 ? -16.397 5.469 12.103 1.00 34.34 165 TYR A O 1
ATOM 1255 N N . HIS A 1 166 ? -16.243 5.418 14.342 1.00 31.55 166 HIS A N 1
ATOM 1256 C CA . HIS A 1 166 ? -15.002 6.179 14.505 1.00 31.55 166 HIS A CA 1
ATOM 1257 C C . HIS A 1 166 ? -14.121 5.401 15.492 1.00 31.55 166 HIS A C 1
ATOM 1259 O O . HIS A 1 166 ? -14.584 5.044 16.574 1.00 31.55 166 HIS A O 1
ATOM 1265 N N . LEU A 1 167 ? -12.863 5.124 15.134 1.00 36.06 167 LEU A N 1
ATOM 1266 C CA . LEU A 1 167 ? -11.956 4.280 15.922 1.00 36.06 167 LEU A CA 1
ATOM 1267 C C . LEU A 1 167 ? -10.737 5.073 16.424 1.00 36.06 167 LEU A C 1
ATOM 1269 O O . LEU A 1 167 ? -9.770 5.244 15.684 1.00 36.06 167 LEU A O 1
ATOM 1273 N N . PRO A 1 168 ? -10.724 5.524 17.689 1.00 35.59 168 PRO A N 1
ATOM 1274 C CA . PRO A 1 168 ? -9.505 5.938 18.372 1.00 35.59 168 PRO A CA 1
ATOM 1275 C C . PRO A 1 168 ? -8.791 4.692 18.918 1.00 35.59 168 PRO A C 1
ATOM 1277 O O . PRO A 1 168 ? -8.904 4.357 20.097 1.00 35.59 168 PRO A O 1
ATOM 1280 N N . LEU A 1 169 ? -8.086 3.968 18.047 1.00 38.34 169 LEU A N 1
ATOM 1281 C CA . LEU A 1 169 ? -7.268 2.825 18.452 1.00 38.34 169 LEU A CA 1
ATOM 1282 C C . LEU A 1 169 ? -5.831 3.282 18.739 1.00 38.34 169 LEU A C 1
ATOM 1284 O O . LEU A 1 169 ? -5.279 4.065 17.963 1.00 38.34 169 LEU A O 1
ATOM 1288 N N . PRO A 1 170 ? -5.183 2.792 19.812 1.00 32.94 170 PRO A N 1
ATOM 1289 C CA . PRO A 1 170 ? -3.741 2.927 19.958 1.00 32.94 170 PRO A CA 1
ATOM 1290 C C . PRO A 1 170 ? -3.060 2.162 18.813 1.00 32.94 170 PRO A C 1
ATOM 1292 O O . PRO A 1 170 ? -2.946 0.939 18.864 1.00 32.94 170 PRO A O 1
ATOM 1295 N N . ALA A 1 171 ? -2.646 2.890 17.778 1.00 45.31 171 ALA A N 1
ATOM 1296 C CA . ALA A 1 171 ? -2.019 2.353 16.579 1.00 45.31 171 ALA A CA 1
ATOM 1297 C C . ALA A 1 171 ? -0.507 2.602 16.586 1.00 45.31 171 ALA A C 1
ATOM 1299 O O . ALA A 1 171 ? -0.017 3.585 17.144 1.00 45.31 171 ALA A O 1
ATOM 1300 N N . VAL A 1 172 ? 0.238 1.712 15.932 1.00 44.31 172 VAL A N 1
ATOM 1301 C CA . VAL A 1 172 ? 1.608 2.018 15.516 1.00 44.31 172 VAL A CA 1
ATOM 1302 C C . VAL A 1 172 ? 1.524 3.161 14.503 1.00 44.31 172 VAL A C 1
ATOM 1304 O O . VAL A 1 172 ? 0.717 3.097 13.578 1.00 44.31 172 VAL A O 1
ATOM 1307 N N . SER A 1 173 ? 2.322 4.215 14.691 1.00 44.56 173 SER A N 1
ATOM 1308 C CA . SER A 1 173 ? 2.396 5.329 13.739 1.00 44.56 173 SER A CA 1
ATOM 1309 C C . SER A 1 173 ? 2.984 4.819 12.426 1.00 44.56 173 SER A C 1
ATOM 1311 O O . SER A 1 173 ? 4.201 4.709 12.302 1.00 44.56 173 SER A O 1
ATOM 1313 N N . ILE A 1 174 ? 2.124 4.532 11.455 1.00 51.41 174 ILE A N 1
ATOM 1314 C CA . ILE A 1 174 ? 2.508 4.195 10.086 1.00 51.41 174 ILE A CA 1
ATOM 1315 C C . ILE A 1 174 ? 2.259 5.437 9.241 1.00 51.41 174 ILE A C 1
ATOM 1317 O O . ILE A 1 174 ? 1.145 5.956 9.213 1.00 51.41 174 ILE A O 1
ATOM 1321 N N . HIS A 1 175 ? 3.305 5.920 8.583 1.00 52.75 175 HIS A N 1
ATOM 1322 C CA . HIS A 1 175 ? 3.170 6.894 7.513 1.00 52.75 175 HIS A CA 1
ATOM 1323 C C . HIS A 1 175 ? 3.129 6.104 6.208 1.00 52.75 175 HIS A C 1
ATOM 1325 O O . HIS A 1 175 ? 4.052 5.336 5.928 1.00 52.75 175 HIS A O 1
ATOM 1331 N N . ALA A 1 176 ? 2.005 6.188 5.505 1.00 59.97 176 ALA A N 1
ATOM 1332 C CA . ALA A 1 176 ? 1.767 5.443 4.282 1.00 59.97 176 ALA A CA 1
ATOM 1333 C C . ALA A 1 176 ? 1.806 6.414 3.109 1.00 59.97 176 ALA A C 1
ATOM 1335 O O . ALA A 1 176 ? 1.105 7.421 3.135 1.00 59.97 176 ALA A O 1
ATOM 1336 N N . GLU A 1 177 ? 2.596 6.059 2.108 1.00 62.88 177 GLU A N 1
ATOM 1337 C CA . GLU A 1 177 ? 2.720 6.783 0.850 1.00 62.88 177 GLU A CA 1
ATOM 1338 C C . GLU A 1 177 ? 2.072 5.958 -0.259 1.00 62.88 177 GLU A C 1
ATOM 1340 O O . GLU A 1 177 ? 2.076 4.722 -0.205 1.00 62.88 177 GLU A O 1
ATOM 1345 N N . SER A 1 178 ? 1.485 6.633 -1.245 1.00 55.91 178 SER A N 1
ATOM 1346 C CA . SER A 1 178 ? 0.807 5.969 -2.370 1.00 55.91 178 SER A CA 1
ATOM 1347 C C . SER A 1 178 ? 1.803 5.512 -3.451 1.00 55.91 178 SER A C 1
ATOM 1349 O O . SER A 1 178 ? 1.473 4.732 -4.345 1.00 55.91 178 SER A O 1
ATOM 1351 N N . GLU A 1 179 ? 3.049 5.984 -3.381 1.00 69.19 179 GLU A N 1
ATOM 1352 C CA . GLU A 1 179 ? 4.075 5.774 -4.389 1.00 69.19 179 GLU A CA 1
ATOM 1353 C C . GLU A 1 179 ? 4.715 4.383 -4.303 1.00 69.19 179 GLU A C 1
ATOM 1355 O O . GLU A 1 179 ? 5.276 3.966 -3.287 1.00 69.19 179 GLU A O 1
ATOM 1360 N N . GLY A 1 180 ? 4.695 3.664 -5.423 1.00 69.88 180 GLY A N 1
ATOM 1361 C CA . GLY A 1 180 ? 5.279 2.336 -5.548 1.00 69.88 180 GLY A CA 1
ATOM 1362 C C . GLY A 1 180 ? 5.609 1.980 -6.993 1.00 69.88 180 GLY A C 1
ATOM 1363 O O . GLY A 1 180 ? 5.610 2.821 -7.887 1.00 69.88 180 GLY A O 1
ATOM 1364 N N . GLY A 1 181 ? 5.880 0.699 -7.251 1.00 71.00 181 GLY A N 1
ATOM 1365 C CA . GLY A 1 181 ? 6.260 0.243 -8.595 1.00 71.00 181 GLY A CA 1
ATOM 1366 C C . GLY A 1 181 ? 5.194 0.498 -9.673 1.00 71.00 181 GLY A C 1
ATOM 1367 O O . GLY A 1 181 ? 5.545 0.638 -10.841 1.00 71.00 181 GLY A O 1
ATOM 1368 N N . GLY A 1 182 ? 3.916 0.572 -9.295 1.00 73.38 182 GLY A N 1
ATOM 1369 C CA . GLY A 1 182 ? 2.792 0.824 -10.206 1.00 73.38 182 GLY A CA 1
ATOM 1370 C C . GLY A 1 182 ? 2.407 2.299 -10.360 1.00 73.38 182 GLY A C 1
ATOM 1371 O O . GLY A 1 182 ? 1.397 2.589 -10.996 1.00 73.38 182 GLY A O 1
ATOM 1372 N N . THR A 1 183 ? 3.147 3.235 -9.760 1.00 75.31 183 THR A N 1
ATOM 1373 C CA . THR A 1 183 ? 2.841 4.667 -9.891 1.00 75.31 183 THR A CA 1
ATOM 1374 C C . THR A 1 183 ? 3.044 5.120 -11.333 1.00 75.31 183 THR A C 1
ATOM 1376 O O . THR A 1 183 ? 4.056 4.789 -11.952 1.00 75.31 183 THR A O 1
ATOM 1379 N N . ILE A 1 184 ? 2.069 5.853 -11.870 1.00 77.88 184 ILE A N 1
ATOM 1380 C CA . ILE A 1 184 ? 2.110 6.384 -13.234 1.00 77.88 184 ILE A CA 1
ATOM 1381 C C . ILE A 1 184 ? 2.876 7.704 -13.222 1.00 77.88 184 ILE A C 1
ATOM 1383 O O . ILE A 1 184 ? 2.621 8.560 -12.372 1.00 77.88 184 ILE A O 1
ATOM 1387 N N . ALA A 1 185 ? 3.786 7.883 -14.176 1.00 76.12 185 ALA A N 1
ATOM 1388 C CA . ALA A 1 185 ? 4.388 9.184 -14.434 1.00 76.12 185 ALA A CA 1
ATOM 1389 C C . ALA A 1 185 ? 3.656 9.893 -15.570 1.00 76.12 185 ALA A C 1
ATOM 1391 O O . ALA A 1 185 ? 3.505 9.344 -16.659 1.00 76.12 185 ALA A O 1
ATOM 1392 N N . GLN A 1 186 ? 3.241 11.129 -15.312 1.00 78.69 186 GLN A N 1
ATOM 1393 C CA . GLN A 1 186 ? 2.514 11.966 -16.263 1.00 78.69 186 GLN A CA 1
ATOM 1394 C C . GLN A 1 186 ? 3.068 13.391 -16.257 1.00 78.69 186 GLN A C 1
ATOM 1396 O O . GLN A 1 186 ? 3.781 13.787 -15.332 1.00 78.69 186 GLN A O 1
ATOM 1401 N N . LEU A 1 187 ? 2.746 14.173 -17.283 1.00 80.38 187 LEU A N 1
ATOM 1402 C CA . LEU A 1 187 ? 3.065 15.598 -17.314 1.00 80.38 187 LEU A CA 1
ATOM 1403 C C . LEU A 1 187 ? 1.912 16.398 -16.709 1.00 80.38 187 LEU A C 1
ATOM 1405 O O . LEU A 1 187 ? 0.746 16.151 -17.014 1.00 80.38 187 LEU A O 1
ATOM 1409 N N . ASP A 1 188 ? 2.237 17.352 -15.842 1.00 78.44 188 ASP A N 1
ATOM 1410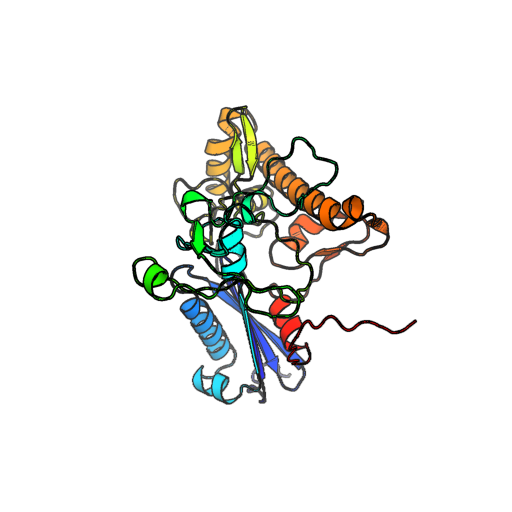 C CA . ASP A 1 188 ? 1.266 18.334 -15.377 1.00 78.44 188 ASP A CA 1
ATOM 1411 C C . ASP A 1 188 ? 0.971 19.385 -16.463 1.00 78.44 188 ASP A C 1
ATOM 1413 O O . ASP A 1 188 ? 1.580 19.418 -17.536 1.00 78.44 188 ASP A O 1
ATOM 1417 N N . SER A 1 189 ? 0.041 20.299 -16.178 1.00 76.06 189 SER A N 1
ATOM 1418 C CA . SER A 1 189 ? -0.308 21.389 -17.100 1.00 76.06 189 SER A CA 1
ATOM 1419 C C . SER A 1 189 ? 0.849 22.352 -17.406 1.00 76.06 189 SER A C 1
ATOM 1421 O O . SER A 1 189 ? 0.738 23.159 -18.325 1.00 76.06 189 SER A O 1
ATOM 1423 N N . GLY A 1 190 ? 1.927 22.317 -16.617 1.00 77.25 190 GLY A N 1
ATOM 1424 C CA . GLY A 1 190 ? 3.150 23.089 -16.820 1.00 77.25 190 GLY A CA 1
ATOM 1425 C C . GLY A 1 190 ? 4.234 22.337 -17.598 1.00 77.25 190 GLY A C 1
ATOM 1426 O O . GLY A 1 190 ? 5.307 22.899 -17.808 1.00 77.25 190 GLY A O 1
ATOM 1427 N N . GLY A 1 191 ? 3.977 21.095 -18.027 1.00 74.81 191 GLY A N 1
ATOM 1428 C CA . GLY A 1 191 ? 4.951 20.247 -18.717 1.00 74.81 191 GLY A CA 1
ATOM 1429 C C . GLY A 1 191 ? 5.987 19.610 -17.786 1.00 74.81 191 GLY A C 1
ATOM 1430 O O . GLY A 1 191 ? 7.002 19.101 -18.261 1.00 74.81 191 GLY A O 1
ATOM 1431 N N . MET A 1 192 ? 5.761 19.634 -16.469 1.00 78.88 192 MET A N 1
ATOM 1432 C CA . MET A 1 192 ? 6.636 19.006 -15.480 1.00 78.88 192 MET A CA 1
ATOM 1433 C C . MET A 1 192 ? 6.186 17.572 -15.207 1.00 78.88 192 MET A C 1
ATOM 1435 O O . MET A 1 192 ? 4.996 17.294 -15.075 1.00 78.88 192 MET A O 1
ATOM 1439 N N . THR A 1 193 ? 7.135 16.644 -15.081 1.00 77.31 193 THR A N 1
ATOM 1440 C CA . THR A 1 193 ? 6.816 15.260 -14.709 1.00 77.31 193 THR A CA 1
ATOM 1441 C C . THR A 1 193 ? 6.337 15.192 -13.261 1.00 77.31 193 THR A C 1
ATOM 1443 O O . THR A 1 193 ? 7.028 15.651 -12.350 1.00 77.31 193 THR A O 1
ATOM 1446 N N . CYS A 1 194 ? 5.176 14.582 -13.046 1.00 75.56 194 CYS A N 1
ATOM 1447 C CA . CYS A 1 194 ? 4.564 14.369 -11.744 1.00 75.56 194 CYS A CA 1
ATOM 1448 C C . CYS A 1 194 ? 4.129 12.904 -11.573 1.00 75.56 194 CYS A C 1
ATOM 1450 O O . CYS A 1 194 ? 3.863 12.187 -12.541 1.00 75.56 194 CYS A O 1
ATOM 1452 N N . ALA A 1 195 ? 4.105 12.455 -10.318 1.00 71.44 195 ALA A N 1
ATOM 1453 C CA . ALA A 1 195 ? 3.635 11.132 -9.946 1.00 71.44 195 ALA A CA 1
ATOM 1454 C C . ALA A 1 195 ? 2.117 11.207 -9.789 1.00 71.44 195 ALA A C 1
ATOM 1456 O O . ALA A 1 195 ? 1.616 12.040 -9.033 1.00 71.44 195 ALA A O 1
ATOM 1457 N N . ASN A 1 196 ? 1.383 10.368 -10.516 1.00 68.25 196 ASN A N 1
ATOM 1458 C CA . ASN A 1 196 ? -0.058 10.287 -10.347 1.00 68.25 196 ASN A CA 1
ATOM 1459 C C . ASN A 1 196 ? -0.376 9.524 -9.044 1.00 68.25 196 ASN A C 1
ATOM 1461 O O . ASN A 1 196 ? 0.006 8.353 -8.940 1.00 68.25 196 ASN A O 1
ATOM 1465 N N . PRO A 1 197 ? -1.056 10.143 -8.057 1.00 54.38 197 PRO A N 1
ATOM 1466 C CA . PRO A 1 197 ? -1.481 9.445 -6.844 1.00 54.38 197 PRO A CA 1
ATOM 1467 C C . PRO A 1 197 ? -2.501 8.336 -7.137 1.00 54.38 197 PRO A C 1
ATOM 1469 O O . PRO A 1 197 ? -2.542 7.345 -6.404 1.00 54.38 197 PRO A O 1
ATOM 1472 N N . ASP A 1 198 ? -3.253 8.457 -8.237 1.00 54.59 198 ASP A N 1
ATOM 1473 C CA . ASP A 1 198 ? -4.039 7.373 -8.817 1.00 54.59 198 ASP A CA 1
ATOM 1474 C C . ASP A 1 198 ? -3.079 6.438 -9.570 1.00 54.59 198 ASP A C 1
ATOM 1476 O O . ASP A 1 198 ? -2.943 6.490 -10.792 1.00 54.59 198 ASP A O 1
ATOM 1480 N N . GLY A 1 199 ? -2.331 5.611 -8.833 1.00 54.78 199 GLY A N 1
ATOM 1481 C CA . GLY A 1 199 ? -1.451 4.609 -9.436 1.00 54.78 199 GLY A CA 1
ATOM 1482 C C . GLY A 1 199 ? -2.215 3.686 -10.398 1.00 54.78 199 GLY A C 1
ATOM 1483 O O . GLY A 1 199 ? -3.433 3.528 -10.295 1.00 54.78 199 GLY A O 1
ATOM 1484 N N . ALA A 1 200 ? -1.503 2.999 -11.296 1.00 50.16 200 ALA A N 1
ATOM 1485 C CA . ALA A 1 200 ? -2.108 2.126 -12.312 1.00 50.16 200 ALA A CA 1
ATOM 1486 C C . ALA A 1 200 ? -2.877 0.912 -11.736 1.00 50.16 200 ALA A C 1
ATOM 1488 O O . ALA A 1 200 ? -3.460 0.117 -12.476 1.00 50.16 200 ALA A O 1
ATOM 1489 N N . GLY A 1 201 ? -2.877 0.736 -10.411 1.00 52.53 201 GLY A N 1
ATOM 1490 C CA . GLY A 1 201 ? -3.347 -0.474 -9.754 1.00 52.53 201 GLY A CA 1
ATOM 1491 C C . GLY A 1 201 ? -2.413 -1.658 -10.021 1.00 52.53 201 GLY A C 1
ATOM 1492 O O . GLY A 1 201 ? -1.228 -1.491 -10.298 1.00 52.53 201 GLY A O 1
ATOM 1493 N N . ALA A 1 202 ? -2.935 -2.877 -9.862 1.00 47.69 202 ALA A N 1
ATOM 1494 C CA . ALA A 1 202 ? -2.202 -4.135 -10.035 1.00 47.69 202 ALA A CA 1
ATOM 1495 C C . ALA A 1 202 ? -1.531 -4.294 -11.426 1.00 47.69 202 ALA A C 1
ATOM 1497 O O . ALA A 1 202 ? -1.732 -3.491 -12.329 1.00 47.69 202 ALA A O 1
ATOM 1498 N N . LEU A 1 203 ? -0.781 -5.395 -11.605 1.00 50.56 203 LEU A N 1
ATOM 1499 C CA . LEU A 1 203 ? -0.036 -5.831 -12.810 1.00 50.56 203 LEU A CA 1
ATOM 1500 C C . LEU A 1 203 ? -0.613 -5.475 -14.188 1.00 50.56 203 LEU A C 1
ATOM 1502 O O . LEU A 1 203 ? 0.155 -5.324 -15.130 1.00 50.56 203 LEU A O 1
ATOM 1506 N N . SER A 1 204 ? -1.935 -5.366 -14.321 1.00 47.06 204 SER A N 1
ATOM 1507 C CA . SER A 1 204 ? -2.618 -4.968 -15.555 1.00 47.06 204 SER A CA 1
ATOM 1508 C C . SER A 1 204 ? -2.238 -3.576 -16.076 1.00 47.06 204 SER A C 1
ATOM 1510 O O . SER A 1 204 ? -2.552 -3.287 -17.223 1.00 47.06 204 SER A O 1
ATOM 1512 N N . GLY A 1 205 ? -1.601 -2.729 -15.260 1.00 54.09 205 GLY A N 1
ATOM 1513 C CA . GLY A 1 205 ? -1.155 -1.388 -15.650 1.00 54.09 205 GLY A CA 1
ATOM 1514 C C . GLY A 1 205 ? 0.299 -1.276 -16.126 1.00 54.09 205 GLY A C 1
ATOM 1515 O O . GLY A 1 205 ? 0.709 -0.188 -16.506 1.00 54.09 205 GLY A O 1
ATOM 1516 N N . LEU A 1 206 ? 1.093 -2.355 -16.086 1.00 66.75 206 LEU A N 1
ATOM 1517 C CA . LEU A 1 206 ? 2.496 -2.326 -16.522 1.00 66.75 206 LEU A CA 1
ATOM 1518 C C . LEU A 1 206 ? 2.589 -2.387 -18.050 1.00 66.75 206 LEU A C 1
ATOM 1520 O O . LEU A 1 206 ? 2.241 -3.415 -18.643 1.00 66.75 206 LEU A O 1
ATOM 1524 N N . ALA A 1 207 ? 3.145 -1.346 -18.671 1.00 72.06 207 ALA A N 1
ATOM 1525 C CA . ALA A 1 207 ? 3.327 -1.309 -20.121 1.00 72.06 207 ALA A CA 1
ATOM 1526 C C . ALA A 1 207 ? 4.252 -2.439 -20.611 1.00 72.06 207 ALA A C 1
ATOM 1528 O O . ALA A 1 207 ? 4.033 -3.012 -21.675 1.00 72.06 207 ALA A O 1
ATOM 1529 N N . ALA A 1 208 ? 5.250 -2.829 -19.812 1.00 70.56 208 ALA A N 1
ATOM 1530 C CA . ALA A 1 208 ? 6.140 -3.952 -20.101 1.00 70.56 208 ALA A CA 1
ATOM 1531 C C . ALA A 1 208 ? 5.458 -5.336 -20.066 1.00 70.56 208 ALA A C 1
ATOM 1533 O O . ALA A 1 208 ? 6.067 -6.306 -20.508 1.00 70.56 208 ALA A O 1
ATOM 1534 N N . TYR A 1 209 ? 4.240 -5.466 -19.527 1.00 70.50 209 TYR A N 1
ATOM 1535 C CA . TYR A 1 209 ? 3.570 -6.762 -19.335 1.00 70.50 209 TYR A CA 1
ATOM 1536 C C . TYR A 1 209 ? 2.277 -6.917 -20.147 1.00 70.50 209 TYR A C 1
ATOM 1538 O O . TYR A 1 209 ? 2.016 -8.000 -20.671 1.00 70.50 209 TYR A O 1
ATOM 1546 N N . ALA A 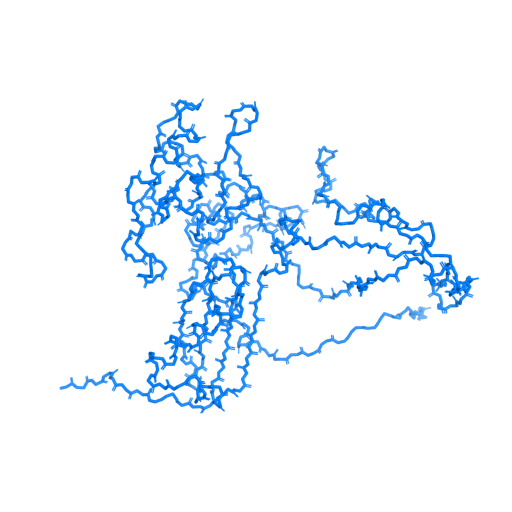1 210 ? 1.461 -5.868 -20.262 1.00 64.94 210 ALA A N 1
ATOM 1547 C CA . ALA A 1 210 ? 0.189 -5.919 -20.978 1.00 64.94 210 ALA A CA 1
ATOM 1548 C C . ALA A 1 210 ? 0.247 -5.057 -22.255 1.00 64.94 210 ALA A C 1
ATOM 1550 O O . ALA A 1 210 ? 0.476 -3.854 -22.162 1.00 64.94 210 ALA A O 1
ATOM 1551 N N . PRO A 1 211 ? 0.012 -5.625 -23.455 1.00 50.88 211 PRO A N 1
ATOM 1552 C CA . PRO A 1 211 ? -0.090 -4.835 -24.680 1.00 50.88 211 PRO A CA 1
ATOM 1553 C C . PRO A 1 211 ? -1.339 -3.935 -24.643 1.00 50.88 211 PRO A C 1
ATOM 1555 O O . PRO A 1 211 ? -2.463 -4.435 -24.685 1.00 50.88 211 PRO A O 1
ATOM 1558 N N . GLY A 1 212 ? -1.149 -2.615 -24.586 1.00 53.59 212 GLY A N 1
ATOM 1559 C CA . GLY A 1 212 ? -2.213 -1.606 -24.619 1.00 53.59 212 GLY A CA 1
ATOM 1560 C C . GLY A 1 212 ? -1.663 -0.178 -24.521 1.00 53.59 212 GLY A C 1
ATOM 1561 O O . GLY A 1 212 ? -0.481 0.007 -24.238 1.00 53.59 212 GLY A O 1
ATOM 1562 N N . GLU A 1 213 ? -2.504 0.833 -24.777 1.00 51.69 213 GLU A N 1
ATOM 1563 C CA . GLU A 1 213 ? -2.210 2.246 -24.469 1.00 51.69 213 GLU A CA 1
ATOM 1564 C C . GLU A 1 213 ? -2.245 2.442 -22.945 1.00 51.69 213 GLU A C 1
ATOM 1566 O O . GLU A 1 213 ? -3.219 2.931 -22.379 1.00 51.69 213 GLU A O 1
ATOM 1571 N N . SER A 1 214 ? -1.219 1.946 -22.265 1.00 63.88 214 SER A N 1
ATOM 1572 C CA . SER A 1 214 ? -1.051 2.063 -20.818 1.00 63.88 214 SER A CA 1
ATOM 1573 C C . SER A 1 214 ? 0.027 3.091 -20.510 1.00 63.88 214 SER A C 1
ATOM 1575 O O . SER A 1 214 ? 1.124 3.031 -21.073 1.00 63.88 214 SER A O 1
ATOM 1577 N N . ASP A 1 215 ? -0.292 4.020 -19.613 1.00 76.19 215 ASP A N 1
ATOM 1578 C CA . ASP A 1 215 ? 0.644 5.039 -19.157 1.00 76.19 215 ASP A CA 1
ATOM 1579 C C . ASP A 1 215 ? 1.893 4.412 -18.511 1.00 76.19 215 ASP A C 1
ATOM 1581 O O . ASP A 1 215 ? 1.794 3.385 -17.830 1.00 76.19 215 ASP A O 1
ATOM 1585 N N . PRO A 1 216 ? 3.083 5.012 -18.694 1.00 83.12 216 PRO A N 1
ATOM 1586 C CA . PRO A 1 216 ? 4.321 4.443 -18.188 1.00 83.12 216 PRO A CA 1
ATOM 1587 C C . PRO A 1 216 ? 4.371 4.460 -16.658 1.00 83.12 216 PRO A C 1
ATOM 1589 O O . PRO A 1 216 ? 4.207 5.502 -16.012 1.00 83.12 216 PRO A O 1
ATOM 1592 N N . THR A 1 217 ? 4.696 3.310 -16.070 1.00 84.44 217 THR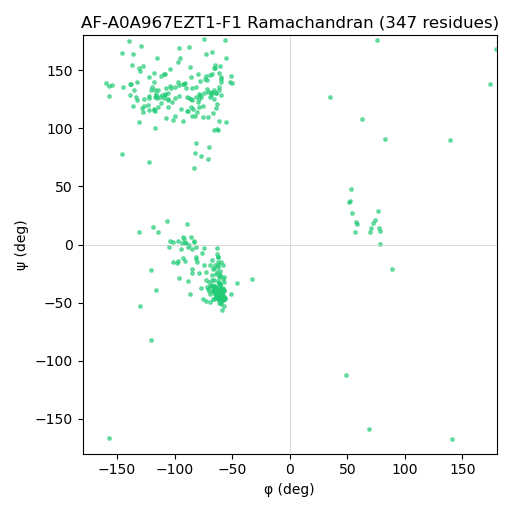 A N 1
ATOM 1593 C CA . THR A 1 217 ? 4.863 3.166 -14.620 1.00 84.44 217 THR A CA 1
ATOM 1594 C C . THR A 1 217 ? 6.323 3.289 -14.174 1.00 84.44 217 THR A C 1
ATOM 1596 O O . THR A 1 217 ? 7.264 3.237 -14.972 1.00 84.44 217 THR A O 1
ATOM 1599 N N . VAL A 1 218 ? 6.547 3.398 -12.862 1.00 84.62 218 VAL A N 1
ATOM 1600 C CA . VAL A 1 218 ? 7.897 3.351 -12.264 1.00 84.62 218 VAL A CA 1
ATOM 1601 C C . VAL A 1 218 ? 8.612 2.048 -12.606 1.00 84.62 218 VAL A C 1
ATOM 1603 O O . VAL A 1 218 ? 9.813 2.050 -12.870 1.00 84.62 218 VAL A O 1
ATOM 1606 N N . THR A 1 219 ? 7.889 0.928 -12.607 1.00 84.88 219 THR A N 1
ATOM 1607 C CA . THR A 1 219 ? 8.452 -0.385 -12.950 1.00 84.88 219 THR A CA 1
ATOM 1608 C C . THR A 1 219 ? 8.909 -0.414 -14.408 1.00 84.88 219 THR A C 1
ATOM 1610 O O . THR A 1 219 ? 9.993 -0.925 -14.680 1.00 84.88 219 THR A O 1
ATOM 1613 N N . ASP A 1 220 ? 8.162 0.210 -15.326 1.00 86.88 220 ASP A N 1
ATOM 1614 C CA . ASP A 1 220 ? 8.567 0.349 -16.732 1.00 86.88 220 ASP A CA 1
ATOM 1615 C C . ASP A 1 220 ? 9.859 1.169 -16.860 1.00 86.88 220 ASP A C 1
ATOM 1617 O O . ASP A 1 220 ? 10.797 0.767 -17.548 1.00 86.88 220 ASP A O 1
ATOM 1621 N N . ALA A 1 221 ? 9.967 2.274 -16.117 1.00 88.44 221 ALA A N 1
ATOM 1622 C CA . ALA A 1 221 ? 11.176 3.096 -16.098 1.00 88.44 221 ALA A CA 1
ATOM 1623 C C . ALA A 1 221 ? 12.390 2.369 -15.490 1.00 88.44 221 ALA A C 1
ATOM 1625 O O . ALA A 1 221 ? 13.519 2.547 -15.956 1.00 88.44 221 ALA A O 1
ATOM 1626 N N . GLN A 1 222 ? 12.180 1.531 -14.470 1.00 87.75 222 GLN A N 1
ATOM 1627 C CA . GLN A 1 222 ? 13.236 0.682 -13.912 1.00 87.75 222 GLN A CA 1
ATOM 1628 C C . GLN A 1 222 ? 13.659 -0.426 -14.883 1.00 87.75 222 GLN A C 1
ATOM 1630 O O . GLN A 1 222 ? 14.849 -0.743 -14.960 1.00 87.75 222 GLN A O 1
ATOM 1635 N N . PHE A 1 223 ? 12.714 -0.980 -15.645 1.00 88.12 223 PHE A N 1
ATOM 1636 C CA . PHE A 1 223 ? 12.988 -1.980 -16.671 1.00 88.12 223 PHE A CA 1
ATOM 1637 C C . PHE A 1 223 ? 13.799 -1.400 -17.836 1.00 88.12 223 PHE A C 1
ATOM 1639 O O . PHE A 1 223 ? 14.833 -1.965 -18.182 1.00 88.12 223 PHE A O 1
ATOM 1646 N N . VAL A 1 224 ? 13.421 -0.226 -18.358 1.00 89.06 224 VAL A N 1
ATOM 1647 C CA . VAL A 1 224 ? 14.166 0.479 -19.425 1.00 89.06 224 VAL A CA 1
ATOM 1648 C C . VAL A 1 224 ? 15.589 0.843 -18.990 1.00 89.06 224 VAL A C 1
ATOM 1650 O O . VAL A 1 224 ? 16.523 0.788 -19.785 1.00 89.06 224 VAL A O 1
ATOM 1653 N N . GLN A 1 225 ? 15.797 1.157 -17.708 1.00 88.62 225 GLN A N 1
ATOM 1654 C CA . GLN A 1 225 ? 17.138 1.382 -17.152 1.00 88.62 225 GLN A CA 1
ATOM 1655 C C . GLN A 1 225 ? 17.960 0.096 -16.951 1.00 88.62 225 GLN A C 1
ATOM 1657 O O . GLN A 1 225 ? 19.101 0.177 -16.499 1.00 88.62 225 GLN A O 1
ATOM 1662 N N . GLY A 1 226 ? 17.398 -1.083 -17.228 1.00 87.12 226 GLY A N 1
ATOM 1663 C CA . GLY A 1 226 ? 18.062 -2.370 -17.025 1.00 87.12 226 GLY A CA 1
ATOM 1664 C C . GLY A 1 226 ? 18.201 -2.777 -15.555 1.00 87.12 226 GLY A C 1
ATOM 1665 O O . GLY A 1 226 ? 19.030 -3.625 -15.235 1.00 87.12 226 GLY A O 1
ATOM 1666 N N . ARG A 1 227 ? 17.414 -2.184 -14.642 1.00 85.75 227 ARG A N 1
ATOM 1667 C CA . ARG A 1 227 ? 17.432 -2.540 -13.208 1.00 85.75 227 ARG A CA 1
ATOM 1668 C C . ARG A 1 227 ? 16.624 -3.806 -12.895 1.00 85.75 227 ARG A C 1
ATOM 1670 O O . ARG A 1 227 ? 16.759 -4.349 -11.803 1.00 85.75 227 ARG A O 1
ATOM 1677 N N . LEU A 1 228 ? 15.778 -4.258 -13.824 1.00 84.50 228 LEU A N 1
ATOM 1678 C CA . LEU A 1 228 ? 14.904 -5.425 -13.674 1.00 84.50 228 LEU A CA 1
ATOM 1679 C C . LEU A 1 228 ? 15.258 -6.509 -14.699 1.00 84.50 228 LEU A C 1
ATOM 1681 O O . LEU A 1 228 ? 15.520 -6.210 -15.862 1.00 84.50 228 LEU A O 1
ATOM 1685 N N . CYS A 1 229 ? 15.226 -7.772 -14.269 1.00 79.25 229 CYS A N 1
ATOM 1686 C CA . CYS A 1 229 ? 15.417 -8.926 -15.147 1.00 79.25 229 CYS A CA 1
ATOM 1687 C C . CYS A 1 229 ? 14.127 -9.225 -15.927 1.00 79.25 229 CYS A C 1
ATOM 1689 O O . CYS A 1 229 ? 13.060 -9.342 -15.321 1.00 79.25 229 CYS A O 1
ATOM 1691 N N . SER A 1 230 ? 14.220 -9.377 -17.253 1.00 75.31 230 SER A N 1
ATOM 1692 C CA . SER A 1 230 ? 13.059 -9.631 -18.119 1.00 75.31 230 SER A CA 1
ATOM 1693 C C . SER A 1 230 ? 12.446 -11.021 -17.938 1.00 75.31 230 SER A C 1
ATOM 1695 O O . SER A 1 230 ? 11.234 -11.162 -18.077 1.00 75.31 230 SER A O 1
ATOM 1697 N N . THR A 1 231 ? 13.254 -12.037 -17.620 1.00 68.69 231 THR A N 1
ATOM 1698 C CA . THR A 1 231 ? 12.846 -13.454 -17.629 1.00 68.69 231 THR A CA 1
ATOM 1699 C C . THR A 1 231 ? 12.466 -14.017 -16.258 1.00 68.69 231 THR A C 1
ATOM 1701 O O . THR A 1 231 ? 11.836 -15.068 -16.184 1.00 68.69 231 THR A O 1
ATOM 1704 N N . GLU A 1 232 ? 12.831 -13.343 -15.164 1.00 69.56 232 GLU A N 1
ATOM 1705 C CA . GLU A 1 232 ? 12.614 -13.834 -13.791 1.00 69.56 232 GLU A CA 1
ATOM 1706 C C . GLU A 1 232 ? 11.709 -12.916 -12.954 1.00 69.56 232 GLU A C 1
ATOM 1708 O O . GLU A 1 232 ? 11.631 -13.048 -11.726 1.00 69.56 232 GLU A O 1
ATOM 1713 N N . TYR A 1 233 ? 10.982 -11.991 -13.587 1.00 74.94 233 TYR A N 1
ATOM 1714 C CA . TYR A 1 233 ? 10.124 -11.066 -12.853 1.00 74.94 233 TYR A CA 1
ATOM 1715 C C . TYR A 1 233 ? 9.033 -11.816 -12.071 1.00 74.94 233 TYR A C 1
ATOM 1717 O O . TYR A 1 233 ? 8.408 -12.766 -12.551 1.00 74.94 233 TYR A O 1
ATOM 1725 N N . ALA A 1 234 ? 8.839 -11.405 -10.813 1.00 71.62 234 ALA A N 1
ATOM 1726 C CA . ALA A 1 234 ? 7.940 -12.051 -9.856 1.00 71.62 234 ALA A CA 1
ATOM 1727 C C . ALA A 1 234 ? 8.162 -13.570 -9.686 1.00 71.62 234 ALA A C 1
ATOM 1729 O O . ALA A 1 234 ? 7.205 -14.326 -9.523 1.00 71.62 234 ALA A O 1
ATOM 1730 N N . GLY A 1 235 ? 9.421 -14.024 -9.719 1.00 69.75 235 GLY A N 1
ATOM 1731 C CA . GLY A 1 235 ? 9.765 -15.443 -9.588 1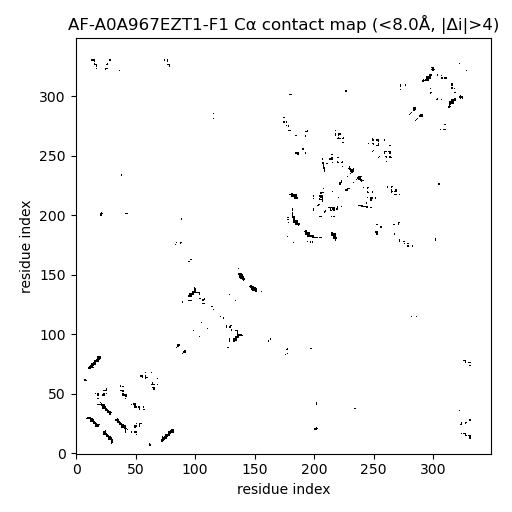.00 69.75 235 GLY A CA 1
ATOM 1732 C C . GLY A 1 235 ? 9.499 -16.248 -10.863 1.00 69.75 235 GLY A C 1
ATOM 1733 O O . GLY A 1 235 ? 9.178 -17.431 -10.780 1.00 69.75 235 GLY A O 1
ATOM 1734 N N . GLY A 1 236 ? 9.580 -15.593 -12.027 1.00 72.19 236 GLY A N 1
ATOM 1735 C CA . GLY A 1 236 ? 9.321 -16.193 -13.341 1.00 72.19 236 GLY A CA 1
ATOM 1736 C C . GLY A 1 236 ? 7.837 -16.343 -13.684 1.00 72.19 236 GLY A C 1
ATOM 1737 O O . GLY A 1 236 ? 7.493 -17.035 -14.638 1.00 72.19 236 GLY A O 1
ATOM 1738 N N . LEU A 1 237 ? 6.940 -15.720 -12.910 1.00 68.38 237 LEU A N 1
ATOM 1739 C CA . LEU A 1 237 ? 5.504 -15.701 -13.211 1.00 68.38 237 LEU A CA 1
ATOM 1740 C C . LEU A 1 237 ? 5.170 -14.788 -14.394 1.00 68.38 237 LEU A C 1
ATOM 1742 O O . LEU A 1 237 ? 4.120 -14.955 -15.013 1.00 68.38 237 LEU A O 1
ATOM 1746 N N . ILE A 1 238 ? 6.031 -13.807 -14.660 1.00 73.88 238 ILE A N 1
ATOM 1747 C CA . ILE A 1 238 ? 5.829 -12.755 -15.647 1.00 73.88 238 ILE A CA 1
ATOM 1748 C C . ILE A 1 238 ? 7.110 -12.576 -16.447 1.00 73.88 238 ILE A C 1
ATOM 1750 O O . ILE A 1 238 ? 8.194 -12.440 -15.881 1.00 73.88 238 ILE A O 1
ATOM 1754 N N . GLU A 1 239 ? 6.950 -12.522 -17.763 1.00 79.62 239 GLU A N 1
ATOM 1755 C CA . GLU A 1 239 ? 7.993 -12.109 -18.689 1.00 79.62 239 GLU A CA 1
ATOM 1756 C C . GLU A 1 239 ? 7.744 -10.651 -19.085 1.00 79.62 239 GLU A C 1
ATOM 1758 O O . GLU A 1 239 ? 6.640 -10.298 -19.508 1.00 79.62 239 GLU A O 1
ATOM 1763 N N . LEU A 1 240 ? 8.752 -9.797 -18.906 1.00 81.50 240 LEU A N 1
ATOM 1764 C CA . LEU A 1 240 ? 8.679 -8.389 -19.292 1.00 81.50 240 LEU A CA 1
ATOM 1765 C C . LEU A 1 240 ? 9.150 -8.222 -20.739 1.00 81.50 240 LEU A C 1
ATOM 1767 O O . LEU A 1 240 ? 10.255 -8.629 -21.105 1.00 81.50 240 LEU A O 1
ATOM 1771 N N . MET A 1 241 ? 8.317 -7.586 -21.556 1.00 81.31 241 MET A N 1
ATOM 1772 C CA . MET A 1 241 ? 8.556 -7.369 -22.977 1.00 81.31 241 MET A CA 1
ATOM 1773 C C . MET A 1 241 ? 9.324 -6.069 -23.220 1.00 81.31 241 MET A C 1
ATOM 1775 O O . MET A 1 241 ? 8.818 -4.964 -23.006 1.00 81.31 241 MET A O 1
ATOM 1779 N N . ALA A 1 242 ? 10.550 -6.203 -23.729 1.00 72.38 242 ALA A N 1
ATOM 1780 C CA . ALA A 1 242 ? 11.354 -5.073 -24.186 1.00 72.38 242 ALA A CA 1
ATOM 1781 C C . ALA A 1 242 ? 10.647 -4.307 -25.322 1.00 72.38 242 ALA A C 1
ATOM 1783 O O . ALA A 1 242 ? 10.009 -4.906 -26.189 1.00 72.38 242 ALA A O 1
ATOM 1784 N N . GLY A 1 243 ? 10.762 -2.977 -25.334 1.00 81.06 243 GLY A N 1
ATOM 1785 C CA . GLY A 1 243 ? 10.189 -2.119 -26.370 1.00 81.06 243 GLY A CA 1
ATOM 1786 C C . GLY A 1 243 ? 8.751 -1.650 -26.124 1.00 81.06 243 GLY A C 1
ATOM 1787 O O . GLY A 1 243 ? 8.367 -0.631 -26.694 1.00 81.06 243 GLY A O 1
ATOM 1788 N N . LEU A 1 244 ? 7.951 -2.326 -25.286 1.00 83.94 244 LEU A N 1
ATOM 1789 C CA . LEU A 1 244 ? 6.630 -1.804 -24.890 1.00 83.94 244 LEU A CA 1
ATOM 1790 C C . LEU A 1 244 ? 6.768 -0.666 -23.870 1.00 83.94 244 LEU A C 1
ATOM 1792 O O . LEU A 1 244 ? 6.191 0.403 -24.062 1.00 83.94 244 LEU A O 1
ATOM 1796 N N . ALA A 1 245 ? 7.602 -0.865 -22.846 1.00 85.00 245 ALA A N 1
ATOM 1797 C CA . ALA A 1 245 ? 7.933 0.168 -21.865 1.00 85.00 245 ALA A CA 1
ATOM 1798 C C . ALA A 1 245 ? 8.592 1.394 -22.513 1.00 85.00 245 ALA A C 1
ATOM 1800 O O . ALA A 1 245 ? 8.227 2.528 -22.207 1.00 85.00 245 ALA A O 1
ATOM 1801 N N . ASP A 1 246 ? 9.521 1.172 -23.449 1.00 87.75 246 ASP A N 1
ATOM 1802 C CA . ASP A 1 246 ? 10.202 2.241 -24.180 1.00 87.75 246 ASP A CA 1
ATOM 1803 C C . ASP A 1 246 ? 9.207 3.131 -24.935 1.00 87.75 246 ASP A C 1
ATOM 1805 O O . ASP A 1 246 ? 9.260 4.355 -24.818 1.00 87.75 246 ASP A O 1
ATOM 1809 N N . LYS A 1 247 ? 8.256 2.516 -25.652 1.00 87.19 247 LYS A N 1
ATOM 1810 C CA . LYS A 1 247 ? 7.210 3.233 -26.392 1.00 87.19 247 LYS A CA 1
ATOM 1811 C C . LYS A 1 247 ? 6.281 4.012 -25.469 1.00 87.19 247 LYS A C 1
ATOM 1813 O O . LYS A 1 247 ? 5.968 5.157 -25.775 1.00 87.19 247 LYS A O 1
ATOM 1818 N N . ALA A 1 248 ? 5.852 3.423 -24.352 1.00 85.81 248 ALA A N 1
ATOM 1819 C CA . ALA A 1 248 ? 4.976 4.107 -23.400 1.00 85.81 248 ALA A CA 1
ATOM 1820 C C . ALA A 1 248 ? 5.649 5.359 -22.809 1.00 85.81 248 ALA A C 1
ATOM 1822 O O . ALA A 1 248 ? 5.052 6.433 -22.772 1.00 85.81 248 ALA A O 1
ATOM 1823 N N . ILE A 1 249 ? 6.924 5.253 -22.418 1.00 87.38 249 ILE A N 1
ATOM 1824 C CA . ILE A 1 249 ? 7.698 6.388 -21.891 1.00 87.38 249 ILE A CA 1
ATOM 1825 C C . ILE A 1 249 ? 7.926 7.457 -22.968 1.00 87.38 249 ILE A C 1
ATOM 1827 O O . ILE A 1 249 ? 7.818 8.653 -22.689 1.00 87.38 249 ILE A O 1
ATOM 1831 N N . GLU A 1 250 ? 8.241 7.047 -24.196 1.00 87.88 250 GLU A N 1
ATOM 1832 C CA . GLU A 1 250 ? 8.440 7.968 -25.316 1.00 87.88 250 GLU A CA 1
ATOM 1833 C C . GLU A 1 250 ? 7.164 8.760 -25.632 1.00 87.88 250 GLU A C 1
ATOM 1835 O O . GLU A 1 250 ? 7.226 9.981 -25.776 1.00 87.88 250 GLU A O 1
ATOM 1840 N N . ILE A 1 251 ? 6.014 8.083 -25.694 1.00 85.56 251 ILE A N 1
ATOM 1841 C CA . ILE A 1 251 ? 4.728 8.690 -26.054 1.00 85.56 251 ILE A CA 1
ATOM 1842 C C . ILE A 1 251 ? 4.238 9.645 -24.964 1.00 85.56 251 ILE A C 1
ATOM 1844 O O . ILE A 1 251 ? 3.886 10.777 -25.289 1.00 85.56 251 ILE A O 1
ATOM 1848 N N . SER A 1 252 ? 4.224 9.218 -23.697 1.00 82.31 252 SER A N 1
ATOM 1849 C CA . SER A 1 252 ? 3.596 9.995 -22.617 1.00 82.31 252 SER A CA 1
ATOM 1850 C C . SER A 1 252 ? 4.503 11.072 -22.014 1.00 82.31 252 SER A C 1
ATOM 1852 O O . SER A 1 252 ? 4.005 11.997 -21.378 1.00 82.31 252 SER A O 1
ATOM 1854 N N . ILE A 1 253 ? 5.830 10.958 -22.160 1.00 84.12 253 ILE A N 1
ATOM 1855 C CA . ILE A 1 253 ? 6.790 11.883 -21.529 1.00 84.12 253 ILE A CA 1
ATOM 1856 C C . ILE A 1 253 ? 7.808 12.406 -22.543 1.00 84.12 253 ILE A C 1
ATOM 1858 O O . ILE A 1 253 ? 8.004 13.618 -22.653 1.00 84.12 253 ILE A O 1
ATOM 1862 N N . GLY A 1 254 ? 8.487 11.511 -23.267 1.00 82.69 254 GLY A N 1
ATOM 1863 C CA . GLY A 1 254 ? 9.631 11.868 -24.114 1.00 82.69 254 GLY A CA 1
ATOM 1864 C C . GLY A 1 254 ? 9.288 12.885 -25.205 1.00 82.69 254 GLY A C 1
ATOM 1865 O O . GLY A 1 254 ? 10.002 13.873 -25.380 1.00 82.69 254 GLY A O 1
ATOM 1866 N N . LYS A 1 255 ? 8.158 12.690 -25.892 1.00 83.06 255 LYS A N 1
ATOM 1867 C CA . LYS A 1 255 ? 7.721 13.524 -27.018 1.00 83.06 255 LYS A CA 1
ATOM 1868 C C . LYS A 1 255 ? 7.481 14.986 -26.635 1.00 83.06 255 LYS A C 1
ATOM 1870 O O . LYS A 1 255 ? 7.952 15.878 -27.337 1.00 83.06 255 LYS A O 1
ATOM 1875 N N . ASP A 1 256 ? 6.790 15.223 -25.524 1.00 83.00 256 ASP A N 1
ATOM 1876 C CA . ASP A 1 256 ? 6.366 16.569 -25.119 1.00 83.00 256 ASP A CA 1
ATOM 1877 C C . ASP A 1 256 ? 7.455 17.320 -24.336 1.00 83.00 256 ASP A C 1
ATOM 1879 O O . ASP A 1 256 ? 7.509 18.548 -24.358 1.00 83.00 256 ASP A O 1
ATOM 1883 N N . THR A 1 257 ? 8.373 16.593 -23.690 1.00 83.94 257 THR A N 1
ATOM 1884 C CA . THR A 1 257 ? 9.519 17.179 -22.967 1.00 83.94 257 THR A CA 1
ATOM 1885 C C . THR A 1 257 ? 10.774 17.336 -23.831 1.00 83.94 257 THR A C 1
ATOM 1887 O O . THR A 1 257 ? 11.722 18.008 -23.424 1.00 83.94 257 THR A O 1
ATOM 1890 N N . GLY A 1 258 ? 10.817 16.698 -25.006 1.00 84.88 258 GLY A N 1
ATOM 1891 C CA . GLY A 1 258 ? 12.014 16.612 -25.848 1.00 84.88 258 GLY A CA 1
ATOM 1892 C C . GLY A 1 258 ? 13.122 15.724 -25.265 1.00 84.88 258 GLY A C 1
ATOM 1893 O O . GLY A 1 258 ? 14.253 15.746 -25.756 1.00 84.88 258 GLY A O 1
ATOM 1894 N N . LEU A 1 259 ? 12.828 14.957 -24.211 1.00 87.75 259 LEU A N 1
ATOM 1895 C CA . LEU A 1 259 ? 13.768 14.026 -23.598 1.00 87.75 259 LEU A CA 1
ATOM 1896 C C . LEU A 1 259 ? 13.851 12.729 -24.404 1.00 87.75 259 LEU A C 1
ATOM 1898 O O . LEU A 1 259 ? 12.864 12.227 -24.937 1.00 87.75 259 LEU A O 1
ATOM 1902 N N . THR A 1 260 ? 15.039 12.125 -24.422 1.00 92.38 260 THR A N 1
ATOM 1903 C CA . THR A 1 260 ? 15.178 10.741 -24.889 1.00 92.38 260 THR A CA 1
ATOM 1904 C C . THR A 1 260 ? 14.436 9.796 -23.943 1.00 92.38 260 THR A C 1
ATOM 1906 O O . THR A 1 260 ? 14.315 10.083 -22.751 1.00 92.38 260 THR A O 1
ATOM 1909 N N . THR A 1 261 ? 14.008 8.630 -24.431 1.00 89.50 261 THR A N 1
ATOM 1910 C CA . THR A 1 261 ? 13.356 7.596 -23.606 1.00 89.50 261 THR A CA 1
ATOM 1911 C C . THR A 1 261 ? 14.171 7.257 -22.356 1.00 89.50 261 THR A C 1
ATOM 1913 O O . THR A 1 261 ? 13.634 7.191 -21.253 1.00 89.50 261 THR A O 1
ATOM 1916 N N . ALA A 1 262 ? 15.496 7.138 -22.499 1.00 89.88 262 ALA A N 1
ATOM 1917 C CA . ALA A 1 262 ? 16.403 6.912 -21.376 1.00 89.88 262 ALA A CA 1
ATOM 1918 C C . ALA A 1 262 ? 16.417 8.090 -20.383 1.00 89.88 262 ALA A C 1
ATOM 1920 O O . ALA A 1 262 ? 16.387 7.877 -19.171 1.00 89.88 262 ALA A O 1
ATOM 1921 N N . GLY A 1 263 ? 16.429 9.333 -20.877 1.00 89.56 263 GLY A N 1
ATOM 1922 C CA . GLY A 1 263 ? 16.361 10.532 -20.038 1.00 89.56 263 GLY A CA 1
ATOM 1923 C C . GLY A 1 263 ? 15.043 10.635 -19.267 1.00 89.56 263 GLY A C 1
ATOM 1924 O O . GLY A 1 263 ? 15.056 10.879 -18.060 1.00 89.56 263 GLY A O 1
ATOM 1925 N N . ALA A 1 264 ? 13.920 10.369 -19.936 1.00 89.00 264 ALA A N 1
ATOM 1926 C CA . ALA A 1 264 ? 12.594 10.332 -19.326 1.00 89.00 264 ALA A CA 1
ATOM 1927 C C . ALA A 1 264 ? 12.479 9.218 -18.267 1.00 89.00 264 ALA A C 1
ATOM 1929 O O . ALA A 1 264 ? 11.987 9.464 -17.165 1.00 89.00 264 ALA A O 1
ATOM 1930 N N . ALA A 1 265 ? 13.016 8.022 -18.538 1.00 89.00 265 ALA A N 1
ATOM 1931 C CA . ALA A 1 265 ? 13.049 6.921 -17.574 1.00 89.00 265 ALA A CA 1
ATOM 1932 C C . ALA A 1 265 ? 13.864 7.271 -16.313 1.00 89.00 265 ALA A C 1
ATOM 1934 O O . ALA A 1 265 ? 13.426 6.993 -15.194 1.00 89.00 265 ALA A O 1
ATOM 1935 N N . ILE A 1 266 ? 15.029 7.913 -16.473 1.00 89.75 266 ILE A N 1
ATOM 1936 C CA . ILE A 1 266 ? 15.845 8.394 -15.344 1.00 89.75 266 ILE A CA 1
ATOM 1937 C C . ILE A 1 266 ? 15.074 9.434 -14.525 1.00 89.75 266 ILE A C 1
ATOM 1939 O O . ILE A 1 266 ? 15.072 9.358 -13.295 1.00 89.75 266 ILE A O 1
ATOM 1943 N N . GLY A 1 267 ? 14.419 10.389 -15.193 1.00 87.31 267 GLY A N 1
ATOM 1944 C CA . GLY A 1 267 ? 13.601 11.415 -14.544 1.00 87.31 267 GLY A CA 1
ATOM 1945 C C . GLY A 1 267 ? 12.469 10.815 -13.711 1.00 87.31 267 GLY A C 1
ATOM 1946 O O . GLY A 1 267 ? 12.310 11.177 -12.548 1.00 87.31 267 GLY A O 1
ATOM 1947 N N . ASN A 1 268 ? 11.759 9.833 -14.270 1.00 85.81 268 ASN A N 1
ATOM 1948 C CA . ASN A 1 268 ? 10.671 9.130 -13.594 1.00 85.81 268 ASN A CA 1
ATOM 1949 C C . ASN A 1 268 ? 11.150 8.421 -12.309 1.00 85.81 268 ASN A C 1
ATOM 1951 O O . ASN A 1 268 ? 10.608 8.640 -11.228 1.00 85.81 268 ASN A O 1
ATOM 1955 N N . VAL A 1 269 ? 12.239 7.647 -12.379 1.00 86.62 269 VAL A N 1
ATOM 1956 C CA . VAL A 1 269 ? 12.772 6.977 -11.177 1.00 86.62 269 VAL A CA 1
ATOM 1957 C C . VAL A 1 269 ? 13.243 7.981 -10.122 1.00 86.62 269 VAL A C 1
ATOM 1959 O O . VAL A 1 269 ? 12.972 7.785 -8.938 1.00 86.62 269 VAL A O 1
ATOM 1962 N N . ARG A 1 270 ? 13.890 9.081 -10.529 1.00 86.06 270 ARG A N 1
ATOM 1963 C CA . ARG A 1 270 ? 14.324 10.137 -9.598 1.00 86.06 270 ARG A CA 1
ATOM 1964 C C . ARG A 1 270 ? 13.157 10.825 -8.902 1.00 86.06 270 ARG A C 1
ATOM 1966 O O . ARG A 1 270 ? 13.274 11.150 -7.725 1.00 86.06 270 ARG A O 1
ATOM 1973 N N . LEU A 1 271 ? 12.051 11.044 -9.608 1.00 83.38 271 LEU A N 1
ATOM 1974 C CA . LEU A 1 271 ? 10.845 11.638 -9.037 1.00 83.38 271 LEU A CA 1
ATOM 1975 C C . LEU A 1 271 ? 10.313 10.792 -7.871 1.00 83.38 271 LEU A C 1
ATOM 1977 O O . LEU A 1 271 ? 10.044 11.314 -6.795 1.00 83.38 271 LEU A O 1
ATOM 1981 N N . ILE A 1 272 ? 10.253 9.475 -8.053 1.00 79.12 272 ILE A N 1
ATOM 1982 C CA . ILE A 1 272 ? 9.789 8.543 -7.016 1.00 79.12 272 ILE A CA 1
ATOM 1983 C C . ILE A 1 272 ? 10.792 8.426 -5.872 1.00 79.12 272 ILE A C 1
ATOM 1985 O O . ILE A 1 272 ? 10.406 8.362 -4.705 1.00 79.12 272 ILE A O 1
ATOM 1989 N N . GLU A 1 273 ? 12.091 8.424 -6.180 1.00 82.75 273 GLU A N 1
ATOM 1990 C CA . GLU A 1 273 ? 13.132 8.487 -5.153 1.00 82.75 273 GLU A CA 1
ATOM 1991 C C . GLU A 1 273 ? 12.965 9.745 -4.282 1.00 82.75 273 GLU A C 1
ATOM 1993 O O . GLU A 1 273 ? 13.070 9.635 -3.061 1.00 82.75 273 GLU A O 1
ATOM 1998 N N . GLN A 1 274 ? 12.614 10.895 -4.873 1.00 81.94 274 GLN A N 1
ATOM 1999 C CA . GLN A 1 274 ? 12.322 12.138 -4.148 1.00 81.94 274 GLN A CA 1
ATOM 2000 C C . GLN A 1 274 ? 11.052 12.060 -3.289 1.00 81.94 274 GLN A C 1
ATOM 2002 O O . GLN A 1 274 ? 11.085 12.530 -2.153 1.00 81.94 274 GLN A O 1
ATOM 2007 N N . CYS A 1 275 ? 9.967 11.427 -3.757 1.00 76.56 275 CYS A N 1
ATOM 2008 C CA . CYS A 1 275 ? 8.772 11.213 -2.926 1.00 76.56 275 CYS A CA 1
ATOM 2009 C C . CYS A 1 275 ? 9.111 10.424 -1.653 1.00 76.56 275 CYS A C 1
ATOM 2011 O O . CYS A 1 275 ? 8.781 10.844 -0.548 1.00 76.56 275 CYS A O 1
ATOM 2013 N N . VAL A 1 276 ? 9.859 9.323 -1.786 1.00 76.62 276 VAL A N 1
ATOM 2014 C CA . VAL A 1 276 ? 10.251 8.510 -0.623 1.00 76.62 276 VAL A CA 1
ATOM 2015 C C . VAL A 1 276 ? 11.219 9.259 0.297 1.00 76.62 276 VAL A C 1
ATOM 2017 O O . VAL A 1 276 ? 11.164 9.090 1.513 1.00 76.62 276 VAL A O 1
ATOM 2020 N N . VAL A 1 277 ? 12.114 10.082 -0.255 1.00 80.75 277 VAL A N 1
ATOM 2021 C CA . VAL A 1 277 ? 12.985 10.951 0.550 1.00 80.75 277 VAL A CA 1
ATOM 2022 C C . VAL A 1 277 ? 12.154 11.930 1.379 1.00 80.75 277 VAL A C 1
ATOM 2024 O O . VAL A 1 277 ? 12.342 12.004 2.590 1.00 80.75 277 VAL A O 1
ATOM 2027 N N . ARG A 1 278 ? 11.181 12.605 0.762 1.00 76.62 278 ARG A N 1
ATOM 2028 C CA . ARG A 1 278 ? 10.276 13.523 1.460 1.00 76.62 278 ARG A CA 1
ATOM 2029 C C . ARG A 1 278 ? 9.503 12.820 2.580 1.00 76.62 278 ARG A C 1
ATOM 2031 O O . ARG A 1 278 ? 9.435 13.347 3.687 1.00 76.62 278 ARG A O 1
ATOM 2038 N N . ALA A 1 279 ? 9.013 11.606 2.331 1.00 73.44 279 ALA A N 1
ATOM 2039 C CA . ALA A 1 279 ? 8.353 10.779 3.340 1.00 73.44 279 ALA A CA 1
ATOM 2040 C C . ALA A 1 279 ? 9.265 10.500 4.548 1.00 73.44 279 ALA A C 1
ATOM 2042 O O . ALA A 1 279 ? 8.846 10.610 5.703 1.00 73.44 279 ALA A O 1
ATOM 2043 N N . ILE A 1 280 ? 10.542 10.171 4.295 1.00 76.00 280 ILE A N 1
ATOM 2044 C CA . ILE A 1 280 ? 11.548 9.974 5.349 1.00 76.00 280 ILE A CA 1
ATOM 2045 C C . ILE A 1 280 ? 11.699 11.256 6.169 1.00 76.00 280 ILE A C 1
ATOM 2047 O O . ILE A 1 280 ? 11.669 11.189 7.397 1.00 76.00 280 ILE A O 1
ATOM 2051 N N . GLU A 1 281 ? 11.827 12.416 5.527 1.00 77.38 281 GLU A N 1
ATOM 2052 C CA . GLU A 1 281 ? 11.973 13.707 6.211 1.00 77.38 281 GLU A CA 1
ATOM 2053 C C . GLU A 1 281 ? 10.755 14.041 7.088 1.00 77.38 281 GLU A C 1
ATOM 2055 O O . GLU A 1 281 ? 10.927 14.473 8.230 1.00 77.38 281 GLU A O 1
ATOM 2060 N N . GLN A 1 282 ? 9.538 13.741 6.626 1.00 68.50 282 GLN A N 1
ATOM 2061 C CA . GLN A 1 282 ? 8.302 13.935 7.395 1.00 68.50 282 GLN A CA 1
ATOM 2062 C C . GLN A 1 282 ? 8.219 13.044 8.640 1.00 68.50 282 GLN A C 1
ATOM 2064 O O . GLN A 1 282 ? 7.783 13.475 9.712 1.00 68.50 282 GLN A O 1
ATOM 2069 N N . VAL A 1 283 ? 8.657 11.785 8.545 1.00 67.44 283 VAL A N 1
ATOM 2070 C CA . VAL A 1 283 ? 8.654 10.879 9.708 1.00 67.44 283 VAL A CA 1
ATOM 2071 C C . VAL A 1 283 ? 9.853 11.073 10.634 1.00 67.44 283 VAL A C 1
ATOM 2073 O O . VAL A 1 283 ? 9.848 10.524 11.738 1.00 67.44 283 VAL A O 1
ATOM 2076 N N . SER A 1 284 ? 10.861 11.844 10.217 1.00 74.88 284 SER A N 1
ATOM 2077 C CA . SER A 1 284 ? 12.101 12.061 10.967 1.00 74.88 284 SER A CA 1
ATOM 2078 C C . SER A 1 284 ? 12.342 13.535 11.304 1.00 74.88 284 SER A C 1
ATOM 2080 O O . SER A 1 284 ? 12.024 13.961 12.416 1.00 74.88 284 SER A O 1
ATOM 2082 N N . ILE A 1 285 ? 12.878 14.311 10.363 1.00 78.94 285 ILE A N 1
ATOM 2083 C CA . ILE A 1 285 ? 13.309 15.704 10.535 1.00 78.94 285 ILE A CA 1
ATOM 2084 C C . ILE A 1 285 ? 12.165 16.580 11.040 1.00 78.94 285 ILE A C 1
ATOM 2086 O O . ILE A 1 285 ? 12.344 17.318 12.008 1.00 78.94 285 ILE A O 1
ATOM 2090 N N . GLU A 1 286 ? 10.972 16.466 10.454 1.00 72.94 286 GLU A N 1
ATOM 2091 C CA . GLU A 1 286 ? 9.817 17.272 10.878 1.00 72.94 286 GLU A CA 1
ATOM 2092 C C . GLU A 1 286 ? 9.352 16.940 12.305 1.00 72.94 286 GLU A C 1
ATOM 2094 O O . GLU A 1 286 ? 8.734 17.766 12.978 1.00 72.94 286 GLU A O 1
ATOM 2099 N N . ARG A 1 287 ? 9.717 15.756 12.809 1.00 67.31 287 ARG A N 1
ATOM 2100 C CA . ARG A 1 287 ? 9.489 15.327 14.195 1.00 67.31 287 ARG A CA 1
ATOM 2101 C C . ARG A 1 287 ? 10.670 15.636 15.123 1.00 67.31 287 ARG A C 1
ATOM 2103 O O . ARG A 1 287 ? 10.659 15.208 16.275 1.00 67.31 287 ARG A O 1
ATOM 2110 N N . GLY A 1 288 ? 11.683 16.360 14.643 1.00 75.00 288 GLY A N 1
ATOM 2111 C CA . GLY A 1 288 ? 12.887 16.703 15.402 1.00 75.00 288 GLY A CA 1
ATOM 2112 C C . GLY A 1 288 ? 13.859 15.536 15.589 1.00 75.00 288 GLY A C 1
ATOM 2113 O O . GLY A 1 288 ? 14.667 15.555 16.518 1.00 75.00 288 GLY A O 1
ATOM 2114 N N . LEU A 1 289 ? 13.772 14.504 14.746 1.00 74.31 289 LEU A N 1
ATOM 2115 C CA . LEU A 1 289 ? 14.672 13.353 14.771 1.00 74.31 289 LEU A CA 1
ATOM 2116 C C . LEU A 1 289 ? 15.794 13.540 13.744 1.00 74.31 289 LEU A C 1
ATOM 2118 O O . LEU A 1 289 ? 15.539 13.936 12.613 1.00 74.31 289 LEU A O 1
ATOM 2122 N N . ASP A 1 290 ? 17.026 13.208 14.133 1.00 80.44 290 ASP A N 1
ATOM 2123 C CA . ASP A 1 290 ? 18.191 13.178 13.240 1.00 80.44 290 ASP A CA 1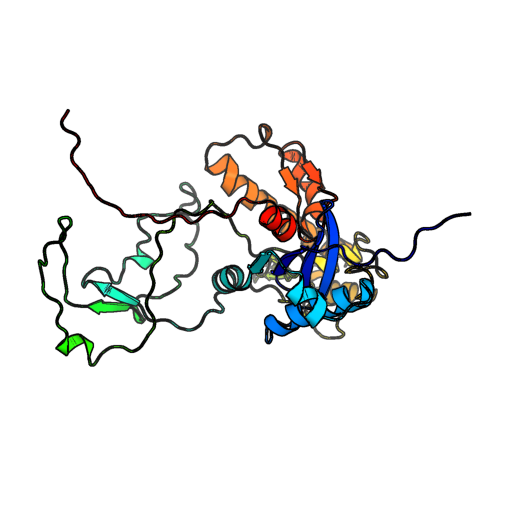
ATOM 2124 C C . ASP A 1 290 ? 18.263 11.817 12.520 1.00 80.44 290 ASP A C 1
ATOM 2126 O O . ASP A 1 290 ? 18.546 10.814 13.188 1.00 80.44 290 ASP A O 1
ATOM 2130 N N . PRO A 1 291 ? 18.024 11.749 11.192 1.00 77.75 291 PRO A N 1
ATOM 2131 C CA . PRO A 1 291 ? 18.003 10.494 10.436 1.00 77.75 291 PRO A CA 1
ATOM 2132 C C . PRO A 1 291 ? 19.310 9.701 10.520 1.00 77.75 291 PRO A C 1
ATOM 2134 O O . PRO A 1 291 ? 19.267 8.473 10.522 1.00 77.75 291 PRO A O 1
ATOM 2137 N N . SER A 1 292 ? 20.456 10.379 10.681 1.00 80.94 292 SER A N 1
ATOM 2138 C CA . SER A 1 292 ? 21.781 9.741 10.731 1.00 80.94 292 SER A CA 1
ATOM 2139 C C . SER A 1 292 ? 21.971 8.822 11.942 1.00 80.94 292 SER A C 1
ATOM 2141 O O . SER A 1 292 ? 22.854 7.963 11.960 1.00 80.94 292 SER A O 1
ATOM 2143 N N . ARG A 1 293 ? 21.117 8.978 12.959 1.00 81.69 293 ARG A N 1
ATOM 2144 C CA . ARG A 1 293 ? 21.089 8.143 14.165 1.00 81.69 293 ARG A CA 1
ATOM 2145 C C . ARG A 1 293 ? 20.275 6.863 13.992 1.00 81.69 293 ARG A C 1
ATOM 2147 O O . ARG A 1 293 ? 20.212 6.061 14.924 1.00 81.69 293 ARG A O 1
ATOM 2154 N N . PHE A 1 294 ? 19.643 6.682 12.838 1.00 80.25 294 PHE A N 1
ATOM 2155 C CA . PHE A 1 294 ? 18.814 5.532 12.518 1.00 80.25 294 PHE A CA 1
ATOM 2156 C C . PHE A 1 294 ? 19.429 4.730 11.372 1.00 80.25 294 PHE A C 1
ATOM 2158 O O . PHE A 1 294 ? 20.267 5.205 10.609 1.00 80.25 294 PHE A O 1
ATOM 2165 N N . VAL A 1 295 ? 18.996 3.478 11.262 1.00 79.00 295 VAL A N 1
ATOM 2166 C CA . VAL A 1 295 ? 19.310 2.616 10.125 1.00 79.00 295 VAL A CA 1
ATOM 2167 C C . VAL A 1 295 ? 18.031 2.445 9.323 1.00 79.00 295 VAL A C 1
ATOM 2169 O O . VAL A 1 295 ? 17.002 2.046 9.875 1.00 79.00 295 VAL A O 1
ATOM 2172 N N . LEU A 1 296 ? 18.090 2.744 8.027 1.00 79.38 296 LEU A N 1
ATOM 2173 C CA . LEU A 1 296 ? 16.964 2.525 7.129 1.00 79.38 296 LEU A CA 1
ATOM 2174 C C . LEU A 1 296 ? 16.917 1.045 6.747 1.00 79.38 296 LEU A C 1
ATOM 2176 O O . LEU A 1 296 ? 17.875 0.511 6.189 1.00 79.38 296 LEU A O 1
ATOM 2180 N N . ILE A 1 297 ? 15.791 0.388 7.020 1.00 77.62 297 ILE A N 1
ATOM 2181 C CA . ILE A 1 297 ? 15.548 -0.991 6.587 1.00 77.62 297 ILE A CA 1
ATOM 2182 C C . ILE A 1 297 ? 14.644 -0.941 5.356 1.00 77.62 297 ILE A C 1
ATOM 2184 O O . ILE A 1 297 ? 13.453 -0.641 5.465 1.00 77.62 297 ILE A O 1
ATOM 2188 N N . ALA A 1 298 ? 15.209 -1.216 4.183 1.00 76.75 298 ALA A N 1
ATOM 2189 C CA . ALA A 1 298 ? 14.461 -1.266 2.934 1.00 76.75 298 ALA A CA 1
ATOM 2190 C C . ALA A 1 298 ? 13.822 -2.655 2.774 1.00 76.75 298 ALA A C 1
ATOM 2192 O O . ALA A 1 298 ? 14.529 -3.656 2.690 1.00 76.75 298 ALA A O 1
ATOM 2193 N N . THR A 1 299 ? 12.487 -2.712 2.748 1.00 74.81 299 THR A N 1
ATOM 2194 C CA . THR A 1 299 ? 11.708 -3.965 2.676 1.00 74.81 299 THR A CA 1
ATOM 2195 C C . THR A 1 299 ? 10.666 -3.914 1.555 1.00 74.81 299 THR A C 1
ATOM 2197 O O . THR A 1 299 ? 10.427 -2.858 0.964 1.00 74.81 299 THR A O 1
ATOM 2200 N N . GLY A 1 300 ? 10.032 -5.052 1.260 1.00 69.81 300 GLY A N 1
ATOM 2201 C CA . GLY A 1 300 ? 9.053 -5.177 0.178 1.00 69.81 300 GLY A CA 1
ATOM 2202 C C . GLY A 1 300 ? 9.702 -5.236 -1.208 1.00 69.81 300 GLY A C 1
ATOM 2203 O O . GLY A 1 300 ? 10.914 -5.109 -1.354 1.00 69.81 300 GLY A O 1
ATOM 2204 N N . ALA A 1 301 ? 8.895 -5.436 -2.252 1.00 67.69 301 ALA A N 1
ATOM 2205 C CA . ALA A 1 301 ? 9.412 -5.729 -3.594 1.00 67.69 301 ALA A CA 1
ATOM 2206 C C . ALA A 1 301 ? 10.203 -4.569 -4.236 1.00 67.69 301 ALA A C 1
ATOM 2208 O O . ALA A 1 301 ? 11.203 -4.805 -4.907 1.00 67.69 301 ALA A O 1
ATOM 2209 N N . ALA A 1 302 ? 9.768 -3.321 -4.028 1.00 71.56 302 ALA A N 1
ATOM 2210 C CA . ALA A 1 302 ? 10.400 -2.135 -4.620 1.00 71.56 302 ALA A CA 1
ATOM 2211 C C . ALA A 1 302 ? 11.383 -1.421 -3.671 1.00 71.56 302 ALA A C 1
ATOM 2213 O O . ALA A 1 302 ? 12.178 -0.592 -4.117 1.00 71.56 302 ALA A O 1
ATOM 2214 N N . GLY A 1 303 ? 11.348 -1.737 -2.371 1.00 72.75 303 GLY A N 1
ATOM 2215 C CA . GLY A 1 303 ? 12.150 -1.062 -1.349 1.00 72.75 303 GLY A CA 1
ATOM 2216 C C . GLY A 1 303 ? 13.655 -1.149 -1.610 1.00 72.75 303 GLY A C 1
ATOM 2217 O O . GLY A 1 303 ? 14.286 -0.096 -1.728 1.00 72.75 303 GLY A O 1
ATOM 2218 N N . PRO A 1 304 ? 14.237 -2.357 -1.757 1.00 75.69 304 PRO A N 1
ATOM 2219 C CA . PRO A 1 304 ? 15.671 -2.529 -1.994 1.00 75.69 304 PRO A CA 1
ATOM 2220 C C . PRO A 1 304 ? 16.172 -1.865 -3.281 1.00 75.69 304 PRO A C 1
ATOM 2222 O O . PRO A 1 304 ? 17.278 -1.327 -3.303 1.00 75.69 304 PRO A O 1
ATOM 2225 N N . ILE A 1 305 ? 15.349 -1.831 -4.338 1.00 76.50 305 ILE A N 1
ATOM 2226 C CA . ILE A 1 305 ? 15.755 -1.267 -5.635 1.00 76.50 305 ILE A CA 1
ATOM 2227 C C . ILE A 1 305 ? 15.948 0.251 -5.549 1.00 76.50 305 ILE A C 1
ATOM 2229 O O . ILE A 1 305 ? 16.859 0.808 -6.161 1.00 76.50 305 ILE A O 1
ATOM 2233 N N . SER A 1 306 ? 15.128 0.922 -4.744 1.00 72.75 306 SER A N 1
ATOM 2234 C CA . SER A 1 306 ? 15.261 2.356 -4.484 1.00 72.75 306 SER A CA 1
ATOM 2235 C C . SER A 1 306 ? 16.010 2.656 -3.180 1.00 72.75 306 SER A C 1
ATOM 2237 O O . SER A 1 306 ? 16.086 3.819 -2.790 1.00 72.75 306 SER A O 1
ATOM 2239 N N . GLY A 1 307 ? 16.503 1.645 -2.458 1.00 68.62 307 GLY A N 1
ATOM 2240 C CA . GLY A 1 307 ? 17.103 1.788 -1.127 1.00 68.62 307 GLY A CA 1
ATOM 2241 C C . GLY A 1 307 ? 18.448 2.510 -1.163 1.00 68.62 307 GLY A C 1
ATOM 2242 O O . GLY A 1 307 ? 18.689 3.413 -0.366 1.00 68.62 307 GLY A O 1
ATOM 2243 N N . ALA A 1 308 ? 19.292 2.181 -2.145 1.00 71.06 308 ALA A N 1
ATOM 2244 C CA . ALA A 1 308 ? 20.632 2.756 -2.286 1.00 71.06 308 ALA A CA 1
ATOM 2245 C C . ALA A 1 308 ? 20.620 4.285 -2.466 1.00 71.06 308 ALA A C 1
ATOM 2247 O O . ALA A 1 308 ? 21.471 4.976 -1.909 1.00 71.06 308 ALA A O 1
ATOM 2248 N N . ALA A 1 309 ? 19.619 4.827 -3.168 1.00 69.31 309 ALA A N 1
ATOM 2249 C CA . ALA A 1 309 ? 19.459 6.270 -3.360 1.00 69.31 309 ALA A CA 1
ATOM 2250 C C . ALA A 1 309 ? 19.247 7.040 -2.038 1.00 69.31 309 ALA A C 1
ATOM 2252 O O . ALA A 1 309 ? 19.452 8.249 -1.989 1.00 69.31 309 ALA A O 1
ATOM 2253 N N . LYS A 1 310 ? 18.873 6.346 -0.953 1.00 72.38 310 LYS A N 1
ATOM 2254 C CA . LYS A 1 310 ? 18.558 6.935 0.360 1.00 72.38 310 LYS A CA 1
ATOM 2255 C C . LYS A 1 310 ? 19.689 6.800 1.379 1.00 72.38 310 LYS A C 1
ATOM 2257 O O . LYS A 1 310 ? 19.545 7.277 2.502 1.00 72.38 310 LYS A O 1
ATOM 2262 N N . ALA A 1 311 ? 20.830 6.225 0.993 1.00 68.94 311 ALA A N 1
ATOM 2263 C CA . ALA A 1 311 ? 22.002 6.084 1.865 1.00 68.94 311 ALA A CA 1
ATOM 2264 C C . ALA A 1 311 ? 22.600 7.423 2.336 1.00 68.94 311 ALA A C 1
ATOM 2266 O O . ALA A 1 311 ? 23.410 7.458 3.258 1.00 68.94 311 ALA A O 1
ATOM 2267 N N . VAL A 1 312 ? 22.165 8.542 1.749 1.00 68.62 312 VAL A N 1
ATOM 2268 C CA . VAL A 1 312 ? 22.508 9.899 2.198 1.00 68.62 312 VAL A CA 1
ATOM 2269 C C . VAL A 1 312 ? 22.026 10.175 3.633 1.00 68.62 312 VAL A C 1
ATOM 2271 O O . VAL A 1 312 ? 22.667 10.944 4.342 1.00 68.62 312 VAL A O 1
ATOM 2274 N N . TYR A 1 313 ? 20.953 9.520 4.094 1.00 65.94 313 TYR A N 1
ATOM 2275 C CA . TYR A 1 313 ? 20.410 9.699 5.449 1.00 65.94 313 TYR A CA 1
ATOM 2276 C C . TYR A 1 313 ? 21.028 8.766 6.502 1.00 65.94 313 TYR A C 1
ATOM 2278 O O . TYR A 1 313 ? 20.679 8.870 7.673 1.00 65.94 313 TYR A O 1
ATOM 2286 N N . GLY A 1 314 ? 21.937 7.865 6.113 1.00 70.56 314 GLY A N 1
ATOM 2287 C CA . GLY A 1 314 ? 22.573 6.906 7.016 1.00 70.56 314 GLY A CA 1
ATOM 2288 C C . GLY A 1 314 ? 22.755 5.524 6.389 1.00 70.56 314 GLY A C 1
ATOM 2289 O O . GLY A 1 314 ? 22.613 5.329 5.182 1.00 70.56 314 GLY A O 1
ATOM 2290 N N . GLY A 1 315 ? 23.075 4.535 7.225 1.00 75.88 315 GLY A N 1
ATOM 2291 C CA . GLY A 1 315 ? 23.212 3.150 6.776 1.00 75.88 315 GLY A CA 1
ATOM 2292 C C . GLY A 1 315 ? 21.884 2.594 6.256 1.00 75.88 315 GLY A C 1
ATOM 2293 O O . GLY A 1 315 ? 20.862 2.687 6.937 1.00 75.88 315 GLY A O 1
ATOM 2294 N N . VAL A 1 316 ? 21.910 1.984 5.068 1.00 76.69 316 VAL A N 1
ATOM 2295 C CA . VAL A 1 316 ? 20.770 1.249 4.503 1.00 76.69 316 VAL A CA 1
ATOM 2296 C C . VAL A 1 316 ? 21.062 -0.237 4.600 1.00 76.69 316 VAL A C 1
ATOM 2298 O O . VAL A 1 316 ? 22.070 -0.714 4.079 1.00 76.69 316 VAL A O 1
ATOM 2301 N N . ILE A 1 317 ? 20.161 -0.968 5.246 1.00 77.31 317 ILE A N 1
ATOM 2302 C CA . ILE A 1 317 ? 20.139 -2.424 5.196 1.00 77.31 317 ILE A CA 1
ATOM 2303 C C . ILE A 1 317 ? 19.075 -2.810 4.176 1.00 77.31 317 ILE A C 1
ATOM 2305 O O . ILE A 1 317 ? 17.878 -2.612 4.399 1.00 77.31 317 ILE A O 1
ATOM 2309 N N . ASN A 1 318 ? 19.536 -3.348 3.046 1.00 73.25 318 ASN A N 1
ATOM 2310 C CA . ASN A 1 318 ? 18.678 -4.117 2.160 1.00 73.25 318 ASN A CA 1
ATOM 2311 C C . ASN A 1 318 ? 18.486 -5.470 2.822 1.00 73.25 318 ASN A C 1
ATOM 2313 O O . ASN A 1 318 ? 19.436 -6.240 2.948 1.00 73.25 318 ASN A O 1
ATOM 2317 N N . ASP A 1 319 ? 17.279 -5.713 3.298 1.00 63.00 319 ASP A N 1
ATOM 2318 C CA . ASP A 1 319 ? 16.952 -7.000 3.876 1.00 63.00 319 ASP A CA 1
ATOM 2319 C C . ASP A 1 319 ? 16.661 -7.966 2.717 1.00 63.00 319 ASP A C 1
ATOM 2321 O O . ASP A 1 319 ? 15.746 -7.750 1.920 1.00 63.00 319 ASP A O 1
ATOM 2325 N N . ASP A 1 320 ? 17.523 -8.973 2.579 1.00 57.62 320 ASP A N 1
ATOM 2326 C CA . ASP A 1 320 ? 17.464 -10.024 1.560 1.00 57.62 320 ASP A CA 1
ATOM 2327 C C . ASP A 1 320 ? 16.388 -11.079 1.870 1.00 57.62 320 ASP A C 1
ATOM 2329 O O . ASP A 1 320 ? 16.095 -11.942 1.038 1.00 57.62 320 ASP A O 1
ATOM 2333 N N . GLY A 1 321 ? 15.767 -10.999 3.051 1.00 50.69 321 GLY A N 1
ATOM 2334 C CA . GLY A 1 321 ? 14.655 -11.841 3.448 1.00 50.69 321 GLY A CA 1
ATOM 2335 C C . GLY A 1 321 ? 13.356 -11.450 2.747 1.00 50.69 321 GLY A C 1
ATOM 2336 O O . GLY A 1 321 ? 12.960 -10.290 2.794 1.00 50.69 321 GLY A O 1
ATOM 2337 N N . SER A 1 322 ? 12.687 -12.452 2.166 1.00 52.25 322 SER A N 1
ATOM 2338 C CA . SER A 1 322 ? 11.285 -12.522 1.719 1.00 52.25 322 SER A CA 1
ATOM 2339 C C . SER A 1 322 ? 10.639 -11.251 1.154 1.00 52.25 322 SER A C 1
ATOM 2341 O O . SER A 1 322 ? 10.491 -10.258 1.865 1.00 52.25 322 SER A O 1
ATOM 2343 N N . SER A 1 323 ? 10.046 -11.298 -0.046 1.00 55.88 323 SER A N 1
ATOM 2344 C CA . SER A 1 323 ? 9.248 -10.153 -0.533 1.00 55.88 323 SER A CA 1
ATOM 2345 C C . SER A 1 323 ? 8.075 -9.773 0.392 1.00 55.88 323 SER A C 1
ATOM 2347 O O . SER A 1 323 ? 7.585 -8.650 0.301 1.00 55.88 323 SER A O 1
ATOM 2349 N N . ASP A 1 324 ? 7.670 -10.672 1.302 1.00 60.97 324 ASP A N 1
ATOM 2350 C CA . ASP A 1 324 ? 6.650 -10.457 2.335 1.00 60.97 324 ASP A CA 1
ATOM 2351 C C . ASP A 1 324 ? 7.182 -10.683 3.760 1.00 60.97 324 ASP A C 1
ATOM 2353 O O . ASP A 1 324 ? 6.856 -11.636 4.479 1.00 60.97 324 ASP A O 1
ATOM 2357 N N . GLN A 1 325 ? 8.021 -9.749 4.199 1.00 64.00 325 GLN A N 1
ATOM 2358 C CA . GLN A 1 325 ? 8.500 -9.730 5.581 1.00 64.00 325 GLN A CA 1
ATOM 2359 C C . GLN A 1 325 ? 7.405 -9.427 6.590 1.00 64.00 325 GLN A C 1
ATOM 2361 O O . GLN A 1 325 ? 7.524 -9.824 7.750 1.00 64.00 325 GLN A O 1
ATOM 2366 N N . SER A 1 326 ? 6.360 -8.715 6.171 1.00 63.00 326 SER A N 1
ATOM 2367 C CA . SER A 1 326 ? 5.220 -8.404 7.022 1.00 63.00 326 SER A CA 1
ATOM 2368 C C . SER A 1 326 ? 4.617 -9.704 7.541 1.00 63.00 326 SER A C 1
ATOM 2370 O O . SER A 1 326 ? 4.565 -9.896 8.756 1.00 63.00 326 SER A O 1
ATOM 2372 N N . ALA A 1 327 ? 4.287 -10.650 6.656 1.00 60.66 327 ALA A N 1
ATOM 2373 C CA . ALA A 1 327 ? 3.792 -11.964 7.055 1.00 60.66 327 ALA A CA 1
ATOM 2374 C C . ALA A 1 327 ? 4.787 -12.725 7.945 1.00 60.66 327 ALA A C 1
ATOM 2376 O O . ALA A 1 327 ? 4.401 -13.226 9.003 1.00 60.66 327 ALA A O 1
ATOM 2377 N N . THR A 1 328 ? 6.075 -12.766 7.588 1.00 65.31 328 THR A N 1
ATOM 2378 C CA . THR A 1 328 ? 7.098 -13.468 8.388 1.00 65.31 328 THR A CA 1
ATOM 2379 C C . THR A 1 328 ? 7.226 -12.902 9.808 1.00 65.31 328 THR A C 1
ATOM 2381 O O . THR A 1 328 ? 7.295 -13.659 10.780 1.00 65.31 328 THR A O 1
ATOM 2384 N N . ARG A 1 329 ? 7.231 -11.571 9.956 1.00 67.81 329 ARG A N 1
ATOM 2385 C CA . ARG A 1 329 ? 7.315 -10.886 11.256 1.00 67.81 329 ARG A CA 1
ATOM 2386 C C . ARG A 1 329 ? 6.030 -11.060 12.058 1.00 67.81 329 ARG A C 1
ATOM 2388 O O . ARG A 1 329 ? 6.112 -11.335 13.253 1.00 67.81 329 ARG A O 1
ATOM 2395 N N . PHE A 1 330 ? 4.863 -10.995 11.415 1.00 65.06 330 PHE A N 1
ATOM 2396 C CA . PHE A 1 330 ? 3.586 -11.270 12.073 1.00 65.06 330 PHE A CA 1
ATOM 2397 C C . PHE A 1 330 ? 3.515 -12.696 12.626 1.00 65.06 330 PHE A C 1
ATOM 2399 O O . PHE A 1 330 ? 3.091 -12.882 13.762 1.00 65.06 330 PHE A O 1
ATOM 2406 N N . LEU A 1 331 ? 3.992 -13.702 11.887 1.00 65.38 331 LEU A N 1
ATOM 2407 C CA . LEU A 1 331 ? 3.998 -15.095 12.361 1.00 65.38 331 LEU A CA 1
ATOM 2408 C C . LEU A 1 331 ? 4.941 -15.343 13.543 1.00 65.38 331 LEU A C 1
ATOM 2410 O O . LEU A 1 331 ? 4.800 -16.341 14.256 1.00 65.38 331 LEU A O 1
ATOM 2414 N N . ARG A 1 332 ? 5.929 -14.465 13.729 1.00 71.94 332 ARG A N 1
ATOM 2415 C CA . ARG A 1 332 ? 6.860 -14.484 14.863 1.00 71.94 332 ARG A CA 1
ATOM 2416 C C . ARG A 1 332 ? 6.389 -13.614 16.027 1.00 71.94 332 ARG A C 1
ATOM 2418 O O . ARG A 1 332 ? 6.956 -13.720 17.110 1.00 71.94 332 ARG A O 1
ATOM 2425 N N . ALA A 1 333 ? 5.377 -12.774 15.821 1.00 65.81 333 ALA A N 1
ATOM 2426 C CA . ALA A 1 333 ? 4.823 -11.941 16.871 1.00 65.81 333 ALA A CA 1
ATOM 2427 C C . ALA A 1 333 ? 4.024 -12.786 17.870 1.00 65.81 333 ALA A C 1
ATOM 2429 O O . ALA A 1 333 ? 3.293 -13.712 17.509 1.00 65.81 333 ALA A O 1
ATOM 2430 N N . THR A 1 334 ? 4.139 -12.437 19.148 1.00 63.41 334 THR A N 1
ATOM 2431 C CA . THR A 1 334 ? 3.291 -13.008 20.193 1.00 63.41 334 THR A CA 1
ATOM 2432 C C . THR A 1 334 ? 1.863 -12.509 19.998 1.00 63.41 334 THR A C 1
ATOM 2434 O O . THR A 1 334 ? 1.638 -11.303 19.892 1.00 63.41 334 THR A O 1
ATOM 2437 N N . TYR A 1 335 ? 0.893 -13.425 19.967 1.00 60.81 335 TYR A N 1
ATOM 2438 C CA . TYR A 1 335 ? -0.519 -13.050 19.962 1.00 60.81 335 TYR A CA 1
ATOM 2439 C C . TYR A 1 335 ? -0.848 -12.251 21.228 1.00 60.81 335 TYR A C 1
ATOM 2441 O O . TYR A 1 335 ? -0.541 -12.688 22.338 1.00 60.81 335 TYR A O 1
ATOM 2449 N N . GLY A 1 336 ? -1.478 -11.092 21.058 1.00 53.78 336 GLY A N 1
ATOM 2450 C CA . GLY A 1 336 ? -1.905 -10.238 22.155 1.00 53.78 336 GLY A CA 1
ATOM 2451 C C . GLY A 1 336 ? -3.214 -9.547 21.813 1.00 53.78 336 GLY A C 1
ATOM 2452 O O . GLY A 1 336 ? -3.380 -9.031 20.710 1.00 53.78 336 GLY A O 1
ATOM 2453 N N . GLU A 1 337 ? -4.134 -9.526 22.770 1.00 57.94 337 GLU A N 1
ATOM 2454 C CA . GLU A 1 337 ? -5.370 -8.755 22.691 1.00 57.94 337 GLU A CA 1
ATOM 2455 C C . GLU A 1 337 ? -5.226 -7.504 23.560 1.00 57.94 337 GLU A C 1
ATOM 2457 O O . GLU A 1 337 ? -4.720 -7.567 24.683 1.00 57.94 337 GLU A O 1
ATOM 2462 N N . LYS A 1 338 ? -5.643 -6.347 23.039 1.00 47.19 338 LYS A N 1
ATOM 2463 C CA . LYS A 1 338 ? -5.579 -5.078 23.766 1.00 47.19 338 LYS A CA 1
ATOM 2464 C C . LYS A 1 338 ? -6.945 -4.408 23.767 1.00 47.19 338 LYS A C 1
ATOM 2466 O O . LYS A 1 338 ? -7.408 -3.935 22.736 1.00 47.19 338 LYS A O 1
ATOM 2471 N N . SER A 1 339 ? -7.542 -4.293 24.948 1.00 54.91 339 SER A N 1
ATOM 2472 C CA . SER A 1 339 ? -8.729 -3.471 25.190 1.00 54.91 339 SER A CA 1
ATOM 2473 C C . SER A 1 339 ? -8.329 -2.137 25.823 1.00 54.91 339 SER A C 1
ATOM 2475 O O . SER A 1 339 ? -7.542 -2.120 26.771 1.00 54.91 339 SER A O 1
ATOM 2477 N N . SER A 1 340 ? -8.893 -1.022 25.359 1.00 51.88 340 SER A N 1
ATOM 2478 C CA . SER A 1 340 ? -8.697 0.298 25.973 1.00 51.88 340 SER A CA 1
ATOM 2479 C C . SER A 1 340 ? -10.018 0.899 26.440 1.00 51.88 340 SER A C 1
ATOM 2481 O O . SER A 1 340 ? -10.996 0.900 25.698 1.00 51.88 340 SER A O 1
ATOM 2483 N N . ARG A 1 341 ? -10.029 1.473 27.650 1.00 57.94 341 ARG A N 1
ATOM 2484 C CA . ARG A 1 341 ? -11.149 2.257 28.185 1.00 57.94 341 ARG A CA 1
ATOM 2485 C C . ARG A 1 341 ? -10.618 3.559 28.776 1.00 57.94 341 ARG A C 1
ATOM 2487 O O . ARG A 1 341 ? -9.788 3.526 29.678 1.00 57.94 341 ARG A O 1
ATOM 2494 N N . THR A 1 342 ? -11.128 4.694 28.308 1.00 60.56 342 THR A N 1
ATOM 2495 C CA . THR A 1 342 ? -10.743 6.010 28.835 1.00 60.56 342 THR A CA 1
ATOM 2496 C C . THR A 1 342 ? -11.627 6.386 30.024 1.00 60.56 342 THR A C 1
ATOM 2498 O O . THR A 1 342 ? -12.861 6.383 29.935 1.00 60.56 342 THR A O 1
ATOM 2501 N N . LYS A 1 343 ? -10.998 6.716 31.155 1.00 67.69 343 LYS A N 1
ATOM 2502 C CA . LYS A 1 343 ? -11.641 7.309 32.331 1.00 67.69 343 LYS A CA 1
ATOM 2503 C C . LYS A 1 343 ? -10.719 8.396 32.878 1.00 67.69 343 LYS A C 1
ATOM 2505 O O . LYS A 1 343 ? -9.540 8.135 33.087 1.00 67.69 343 LYS A O 1
ATOM 2510 N N . HIS A 1 344 ? -11.250 9.593 33.094 1.00 66.25 344 HIS A N 1
ATOM 2511 C CA . HIS A 1 344 ? -10.534 10.642 33.807 1.00 66.25 344 HIS A CA 1
ATOM 2512 C C . HIS A 1 344 ? -10.780 10.446 35.307 1.00 66.25 344 HIS A C 1
ATOM 2514 O O . HIS A 1 344 ? -11.932 10.451 35.737 1.00 66.25 344 HIS A O 1
ATOM 2520 N N . ASN A 1 345 ? -9.718 10.210 36.076 1.00 66.69 345 ASN A N 1
ATOM 2521 C CA . ASN A 1 345 ? -9.764 10.195 37.535 1.00 66.69 345 ASN A CA 1
ATOM 2522 C C . ASN A 1 345 ? -8.873 11.346 38.025 1.00 66.69 345 ASN A C 1
ATOM 2524 O O . ASN A 1 345 ? -7.722 11.409 37.584 1.00 66.69 345 ASN A O 1
ATOM 2528 N N . PRO A 1 346 ? -9.363 12.235 38.903 1.00 62.91 346 PRO A N 1
ATOM 2529 C CA . PRO A 1 346 ? -8.493 13.198 39.559 1.00 62.91 346 PRO A CA 1
ATOM 2530 C C . PRO A 1 346 ? -7.454 12.438 40.390 1.00 62.91 346 PRO A C 1
ATOM 2532 O O . PRO A 1 346 ? -7.789 11.486 41.097 1.00 62.91 346 PRO A O 1
ATOM 2535 N N . VAL A 1 347 ? -6.189 12.829 40.262 1.00 63.38 347 VAL A N 1
ATOM 2536 C CA . VAL A 1 347 ? -5.134 12.414 41.188 1.00 63.38 347 VAL A CA 1
ATOM 2537 C C . VAL A 1 347 ? -5.142 13.461 42.292 1.00 63.38 347 VAL A C 1
ATOM 2539 O O . VAL A 1 347 ? -4.906 14.632 42.003 1.00 63.38 347 VAL A O 1
ATOM 2542 N N . GLU A 1 348 ? -5.490 13.071 43.518 1.00 62.94 348 GLU A N 1
ATOM 2543 C CA . GLU A 1 348 ? -5.299 13.946 44.679 1.00 62.94 348 GLU A CA 1
ATOM 2544 C C . GLU A 1 348 ? -3.790 14.164 44.847 1.00 62.94 348 GLU A C 1
ATOM 2546 O O . GLU A 1 348 ? -3.032 13.200 44.985 1.00 62.94 348 GLU A O 1
ATOM 2551 N N . VAL A 1 349 ? -3.367 15.423 44.723 1.00 58.31 349 VAL A N 1
ATOM 2552 C CA . VAL A 1 349 ? -1.996 15.893 44.969 1.00 58.31 349 VAL A CA 1
ATOM 2553 C C . VAL A 1 349 ? -1.938 16.465 46.373 1.00 58.31 349 VAL A C 1
ATOM 2555 O O . VAL A 1 349 ? -2.875 17.217 46.723 1.00 58.31 349 VAL A O 1
#

Mean predicted aligned error: 13.79 Å